Protein AF-A0A7E4W369-F1 (afdb_monomer_lite)

pLDDT: mean 75.52, std 21.1, range [35.59, 97.44]

Secondary structure (DSSP, 8-state):
--------------------------------PPPP------------------------S--PEEEEETTEEEEEEEEE--GGGHHHHTTTTGGGGT-TT-EE----SHHHHHHHHHHSTT-EEEEE--TT--S-EETT--------BPTT-GGGGG-SSS---EEEEETTEEEEE-GGG--EEEEEEEGGGS-S-----

Organism: Panagrellus redivivus (NCBI:txid6233)

Foldseek 3Di:
DDDDDDDDDDDDDDDDDDDDDDDDDDDDDDDDDDDDDDDDDDDDDPPPPPPPPPPPPPDPPDPWDWDADPNWIKTKDKDFDDLVCLVPCLVPQVLCVNPVQKGFDDDQDDRVLVVCLVPPPFAWGQWWADDPGPDIAGSVRDDPNDFQADPPQNCQCPPPVFHQTTWGRHPRGIHGHGSNSNGMTMMMRTCVVVPPVDPDD

Radius of gyration: 27.15 Å; chains: 1; bounding box: 44×87×63 Å

Structure (mmCIF, N/CA/C/O backbone):
data_AF-A0A7E4W369-F1
#
_entry.id   AF-A0A7E4W369-F1
#
loop_
_atom_site.group_PDB
_atom_site.id
_atom_site.type_symbol
_atom_site.label_atom_id
_atom_site.label_alt_id
_atom_site.label_comp_id
_atom_site.label_asym_id
_atom_site.label_entity_id
_atom_site.label_seq_id
_atom_site.pdbx_PDB_ins_code
_atom_site.Cartn_x
_atom_site.Cartn_y
_atom_site.Cartn_z
_atom_site.occupancy
_atom_site.B_iso_or_equiv
_atom_site.auth_seq_id
_atom_site.auth_comp_id
_atom_site.auth_asym_id
_atom_site.auth_atom_id
_atom_site.pdbx_PDB_model_num
ATOM 1 N N . MET A 1 1 ? -10.573 29.355 -30.956 1.00 42.38 1 MET A N 1
ATOM 2 C CA . MET A 1 1 ? -10.385 28.615 -32.221 1.00 42.38 1 MET A CA 1
ATOM 3 C C . MET A 1 1 ? -10.559 27.139 -31.903 1.00 42.38 1 MET A C 1
ATOM 5 O O . MET A 1 1 ? -9.934 26.659 -30.972 1.00 42.38 1 MET A O 1
ATOM 9 N N . LYS A 1 2 ? -11.522 26.489 -32.564 1.00 48.66 2 LYS A N 1
ATOM 10 C CA . LYS A 1 2 ? -11.929 25.090 -32.366 1.00 48.66 2 LYS A CA 1
ATOM 11 C C . LYS A 1 2 ? -11.088 24.213 -33.289 1.00 48.66 2 LYS A C 1
ATOM 13 O O . LYS A 1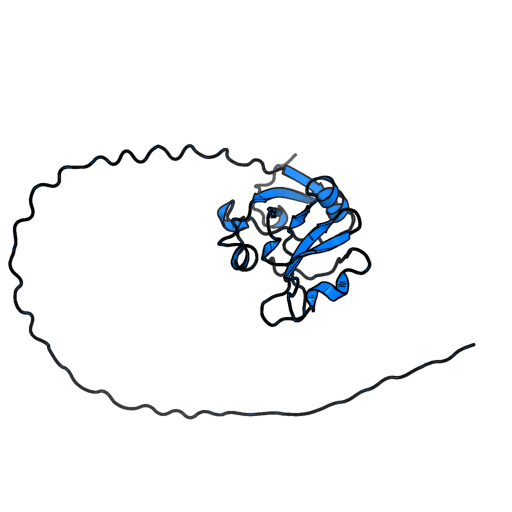 2 ? -11.107 24.505 -34.480 1.00 48.66 2 LYS A O 1
ATOM 18 N N . HIS A 1 3 ? -10.429 23.166 -32.798 1.00 41.47 3 HIS A N 1
ATOM 19 C CA . HIS A 1 3 ? -9.962 22.049 -33.631 1.00 41.47 3 HIS A CA 1
ATOM 20 C C . HIS A 1 3 ? -10.338 20.721 -32.956 1.00 41.47 3 HIS A C 1
ATOM 22 O O . HIS A 1 3 ? -9.917 20.490 -31.823 1.00 41.47 3 HIS A O 1
ATOM 28 N N . PRO A 1 4 ? -11.190 19.905 -33.601 1.00 62.38 4 PRO A N 1
ATOM 29 C CA . PRO A 1 4 ? -11.728 18.683 -33.031 1.00 62.38 4 PRO A CA 1
ATOM 30 C C . PRO A 1 4 ? -11.141 17.424 -33.724 1.00 62.38 4 PRO A C 1
ATOM 32 O O . PRO A 1 4 ? -10.713 17.490 -34.870 1.00 62.38 4 PRO A O 1
ATOM 35 N N . TRP A 1 5 ? -11.222 16.288 -33.017 1.00 46.59 5 TRP A N 1
ATOM 36 C CA . TRP A 1 5 ? -11.236 14.889 -33.499 1.00 46.59 5 TRP A CA 1
ATOM 37 C C . TRP A 1 5 ? -9.912 14.239 -33.917 1.00 46.59 5 TRP A C 1
ATOM 39 O O . TRP A 1 5 ? -9.193 14.752 -34.760 1.00 46.59 5 TRP A O 1
ATOM 49 N N . ILE A 1 6 ? -9.693 13.022 -33.402 1.00 56.38 6 ILE A N 1
ATOM 50 C CA . ILE A 1 6 ? -9.462 11.807 -34.200 1.00 56.38 6 ILE A CA 1
ATOM 51 C C . ILE A 1 6 ? -9.847 10.595 -33.332 1.00 56.38 6 ILE A C 1
ATOM 53 O O . ILE A 1 6 ? -9.289 10.363 -32.263 1.00 56.38 6 ILE A O 1
ATOM 57 N N . CYS A 1 7 ? -10.838 9.845 -33.810 1.00 48.12 7 CYS A N 1
ATOM 58 C CA . CYS A 1 7 ? -11.114 8.467 -33.424 1.00 48.12 7 CYS A CA 1
ATOM 59 C C . CYS A 1 7 ? -10.276 7.545 -34.318 1.00 48.12 7 CYS A C 1
ATOM 61 O O . CYS A 1 7 ? -10.256 7.746 -35.531 1.00 48.12 7 CYS A O 1
ATOM 63 N N . PHE A 1 8 ? -9.684 6.491 -33.756 1.00 56.12 8 PHE A N 1
ATOM 64 C CA . PHE A 1 8 ? -9.290 5.307 -34.520 1.00 56.12 8 PHE A CA 1
ATOM 65 C C . PHE A 1 8 ? -9.923 4.067 -33.887 1.00 56.12 8 PHE A C 1
ATOM 67 O O . PHE A 1 8 ? -9.607 3.684 -32.766 1.00 56.12 8 PHE A O 1
ATOM 74 N N . PHE A 1 9 ? -10.842 3.465 -34.640 1.00 52.19 9 PHE A N 1
ATOM 75 C CA . PHE A 1 9 ? -11.213 2.059 -34.541 1.00 52.19 9 PHE A CA 1
ATOM 76 C C . PHE A 1 9 ? -10.135 1.229 -35.246 1.00 52.19 9 PHE A C 1
ATOM 78 O O . PHE A 1 9 ? -9.749 1.592 -36.355 1.00 52.19 9 PHE A O 1
ATOM 85 N N . TYR A 1 10 ? -9.746 0.083 -34.684 1.00 49.06 10 TYR A N 1
ATOM 86 C CA . TYR A 1 10 ? -9.425 -1.093 -35.496 1.00 49.06 10 TYR A CA 1
ATOM 87 C C . TYR A 1 10 ? -9.815 -2.382 -34.762 1.00 49.06 10 TYR A C 1
ATOM 89 O O . TYR A 1 10 ? -9.395 -2.641 -33.637 1.00 49.06 10 TYR A O 1
ATOM 97 N N . LEU A 1 11 ? -10.682 -3.139 -35.436 1.00 44.91 11 LEU A N 1
ATOM 98 C CA . LEU A 1 11 ? -11.114 -4.504 -35.154 1.00 44.91 11 LEU A CA 1
ATOM 99 C C . LEU A 1 11 ? -10.066 -5.523 -35.634 1.00 44.91 11 LEU A C 1
ATOM 101 O O . LEU A 1 11 ? -9.439 -5.309 -36.669 1.00 44.91 11 LEU A O 1
ATOM 105 N N . GLY A 1 12 ? -10.076 -6.700 -34.996 1.00 36.25 12 GLY A N 1
ATOM 106 C CA . GLY A 1 12 ? -9.679 -7.988 -35.587 1.00 36.25 12 GLY A CA 1
ATOM 107 C C . GLY A 1 12 ? -8.209 -8.370 -35.360 1.00 36.25 12 GLY A C 1
ATOM 108 O O . GLY A 1 12 ? -7.355 -7.504 -35.281 1.00 36.25 12 GLY A O 1
ATOM 109 N N . ILE A 1 13 ? -7.795 -9.634 -35.262 1.00 42.56 13 ILE A N 1
ATOM 110 C CA . ILE A 1 13 ? -8.381 -10.959 -35.529 1.00 42.56 13 ILE A CA 1
ATOM 111 C C . ILE A 1 13 ? -7.438 -11.964 -34.813 1.00 42.56 13 ILE A C 1
ATOM 113 O O . ILE A 1 13 ? -6.235 -11.731 -34.838 1.00 42.56 13 ILE A O 1
ATOM 117 N N . LEU A 1 14 ? -7.932 -13.057 -34.212 1.00 45.34 14 LEU A N 1
ATOM 118 C CA . LEU A 1 14 ? -7.530 -14.459 -34.496 1.00 45.34 14 LEU A CA 1
ATOM 119 C C . LEU A 1 14 ? -8.032 -15.427 -33.415 1.00 45.34 14 LEU A C 1
ATOM 121 O O . LEU A 1 14 ? -7.554 -15.464 -32.286 1.00 45.34 14 LEU A O 1
ATOM 125 N N . GLN A 1 15 ? -8.977 -16.264 -33.840 1.00 45.03 15 GLN A N 1
ATOM 126 C CA . GLN A 1 15 ? -9.236 -17.587 -33.290 1.00 45.03 15 GLN A CA 1
ATOM 127 C C . GLN A 1 15 ? -7.982 -18.458 -33.431 1.00 45.03 15 GLN A C 1
ATOM 129 O O . GLN A 1 15 ? -7.409 -18.510 -34.517 1.00 45.03 15 GLN A O 1
ATOM 134 N N . GLN A 1 16 ? -7.657 -19.248 -32.407 1.00 51.81 16 GLN A N 1
ATOM 135 C CA . GLN A 1 16 ? -7.152 -20.603 -32.625 1.00 51.81 16 GLN A CA 1
ATOM 136 C C . GLN A 1 16 ? -7.842 -21.576 -31.670 1.00 51.81 16 GLN A C 1
ATOM 138 O O . GLN A 1 16 ? -7.711 -21.513 -30.452 1.00 51.81 16 GLN A O 1
ATOM 143 N N . VAL A 1 17 ? -8.622 -22.451 -32.297 1.00 42.66 17 VAL A N 1
ATOM 144 C CA . VAL A 1 17 ? -9.134 -23.710 -31.772 1.00 42.66 17 VAL A CA 1
ATOM 145 C C . VAL A 1 17 ? -7.956 -24.679 -31.714 1.00 42.66 17 VAL A C 1
ATOM 147 O O . VAL A 1 17 ? -7.314 -24.907 -32.737 1.00 42.66 17 VAL A O 1
ATOM 150 N N . VAL A 1 18 ? -7.696 -25.276 -30.553 1.00 53.50 18 VAL A N 1
ATOM 151 C CA . VAL A 1 18 ? -6.916 -26.515 -30.462 1.00 53.50 18 VAL A CA 1
ATOM 152 C C . VAL A 1 18 ? -7.787 -27.530 -29.736 1.00 53.50 18 VAL A C 1
ATOM 154 O O . VAL A 1 18 ? -7.942 -27.486 -28.519 1.00 53.50 18 VAL A O 1
ATOM 157 N N . MET A 1 19 ? -8.408 -28.404 -30.526 1.00 44.91 19 MET A N 1
ATOM 158 C CA . MET A 1 19 ? -8.892 -29.698 -30.062 1.00 44.91 19 MET A CA 1
ATOM 159 C C . MET A 1 19 ? -7.671 -30.613 -29.951 1.00 44.91 19 MET A C 1
ATOM 161 O O . MET A 1 19 ? -6.922 -30.745 -30.917 1.00 44.91 19 MET A O 1
ATOM 165 N N . GLY A 1 20 ? -7.446 -31.182 -28.769 1.00 49.59 20 GLY A N 1
ATOM 166 C CA . GLY A 1 20 ? -6.422 -32.192 -28.519 1.00 49.59 20 GLY A CA 1
ATOM 167 C C . GLY A 1 20 ? -7.097 -33.475 -28.060 1.00 49.59 20 GLY A C 1
ATOM 168 O O . GLY A 1 20 ? -7.758 -33.470 -27.026 1.00 49.59 20 GLY A O 1
ATOM 169 N N . ASP A 1 21 ? -6.953 -34.503 -28.891 1.00 44.69 21 ASP A N 1
ATOM 170 C CA . ASP A 1 21 ? -7.569 -35.827 -28.843 1.00 44.69 21 ASP A CA 1
ATOM 171 C C . ASP A 1 21 ? -7.319 -36.634 -27.562 1.00 44.69 21 ASP A C 1
ATOM 173 O O . ASP A 1 21 ? -6.232 -36.637 -26.981 1.00 44.69 21 ASP A O 1
ATOM 177 N N . ASP A 1 22 ? -8.344 -37.418 -27.228 1.00 48.66 22 ASP A N 1
ATOM 178 C CA . ASP A 1 22 ? -8.299 -38.598 -26.378 1.00 48.66 22 ASP A CA 1
ATOM 179 C C . ASP A 1 22 ? -7.332 -39.651 -26.938 1.00 48.66 22 ASP A C 1
ATOM 181 O O . ASP A 1 22 ? -7.481 -40.139 -28.061 1.00 48.66 22 ASP A O 1
ATOM 185 N N . THR A 1 23 ? -6.364 -40.094 -26.133 1.00 55.78 23 THR A N 1
ATOM 186 C CA . THR A 1 23 ? -5.713 -41.395 -26.350 1.00 55.78 23 THR A CA 1
ATOM 187 C C . THR A 1 23 ? -5.184 -41.967 -25.032 1.00 55.78 23 THR A C 1
ATOM 189 O O . THR A 1 23 ? -4.086 -41.655 -24.582 1.00 55.78 23 THR A O 1
ATOM 192 N N . ALA A 1 24 ? -5.975 -42.845 -24.413 1.00 47.34 24 ALA A N 1
ATOM 193 C CA . ALA A 1 24 ? -5.461 -43.942 -23.590 1.00 47.34 24 ALA A CA 1
ATOM 194 C C . ALA A 1 24 ? -5.128 -45.108 -24.543 1.00 47.34 24 ALA A C 1
ATOM 196 O O . ALA A 1 24 ? -5.867 -45.294 -25.515 1.00 47.34 24 ALA A O 1
ATOM 197 N N . PRO A 1 25 ? -4.066 -45.908 -24.313 1.00 53.47 25 PRO A N 1
ATOM 198 C CA . PRO A 1 25 ? -4.179 -46.992 -23.332 1.00 53.47 25 PRO A CA 1
ATOM 199 C C . PRO A 1 25 ? -2.855 -47.442 -22.670 1.00 53.47 25 PRO A C 1
ATOM 201 O O . PRO A 1 25 ? -1.763 -47.052 -23.068 1.00 53.47 25 PRO A O 1
ATOM 204 N N . ALA A 1 26 ? -3.016 -48.358 -21.707 1.00 46.31 26 ALA A N 1
ATOM 205 C CA . ALA A 1 26 ? -2.218 -49.571 -21.464 1.00 46.31 26 ALA A CA 1
ATOM 206 C C . ALA A 1 26 ? -1.753 -49.727 -20.008 1.00 46.31 26 ALA A C 1
ATOM 208 O O . ALA A 1 26 ? -0.859 -49.046 -19.513 1.00 46.31 26 ALA A O 1
ATOM 209 N N . ALA A 1 27 ? -2.383 -50.703 -19.353 1.00 49.69 27 ALA A N 1
ATOM 210 C CA . ALA A 1 27 ? -1.890 -51.370 -18.164 1.00 49.69 27 ALA A CA 1
ATOM 211 C C . ALA A 1 27 ? -0.597 -52.139 -18.487 1.00 49.69 27 ALA A C 1
ATOM 213 O O . ALA A 1 27 ? -0.502 -52.774 -19.537 1.00 49.69 27 ALA A O 1
ATOM 214 N N . GLY A 1 28 ? 0.364 -52.105 -17.564 1.00 45.47 28 GLY A N 1
ATOM 215 C CA . GLY A 1 28 ? 1.646 -52.797 -17.675 1.00 45.47 28 GLY A CA 1
ATOM 216 C C . GLY A 1 28 ? 2.220 -53.131 -16.300 1.00 45.47 28 GLY A C 1
ATOM 217 O O . GLY A 1 28 ? 2.845 -52.297 -15.662 1.00 45.47 28 GLY A O 1
ATOM 218 N N . GLU A 1 29 ? 1.906 -54.350 -15.871 1.00 46.16 29 GLU A N 1
ATOM 219 C CA . GLU A 1 29 ? 2.731 -55.330 -15.151 1.00 46.16 29 GLU A CA 1
ATOM 220 C C . GLU A 1 29 ? 3.568 -54.952 -13.909 1.00 46.16 29 GLU A C 1
ATOM 222 O O . GLU A 1 29 ? 4.555 -54.224 -13.926 1.00 46.16 29 GLU A O 1
ATOM 227 N N . ASN A 1 30 ? 3.184 -55.646 -12.833 1.00 49.47 30 ASN A N 1
ATOM 228 C CA . ASN A 1 30 ? 3.962 -56.142 -11.702 1.00 49.47 30 ASN A CA 1
ATOM 229 C C . ASN A 1 30 ? 5.489 -56.201 -11.887 1.00 49.47 30 ASN A C 1
ATOM 231 O O . ASN A 1 30 ? 6.005 -56.917 -12.744 1.00 49.47 30 ASN A O 1
ATOM 235 N N . SER A 1 31 ? 6.219 -55.642 -10.921 1.00 50.03 31 SER A N 1
ATOM 236 C CA . SER A 1 31 ? 7.516 -56.184 -10.512 1.00 50.03 31 SER A CA 1
ATOM 237 C C . SER A 1 31 ? 7.730 -55.990 -9.016 1.00 50.03 31 SER A C 1
ATOM 239 O O . SER A 1 31 ? 7.941 -54.891 -8.510 1.00 50.03 31 SER A O 1
ATOM 241 N N . VAL A 1 32 ? 7.632 -57.119 -8.318 1.00 53.00 32 VAL A N 1
ATOM 242 C CA . VAL A 1 32 ? 8.001 -57.325 -6.921 1.00 53.00 32 VAL A CA 1
ATOM 243 C C . VAL A 1 32 ? 9.524 -57.250 -6.831 1.00 53.00 32 VAL A C 1
ATOM 245 O O . VAL A 1 32 ? 10.216 -58.114 -7.365 1.00 53.00 32 VAL A O 1
ATOM 248 N N . ALA A 1 33 ? 10.051 -56.228 -6.157 1.00 53.94 33 ALA A N 1
ATOM 249 C CA . ALA A 1 33 ? 11.460 -56.172 -5.789 1.00 53.94 33 ALA A CA 1
ATOM 250 C C . ALA A 1 33 ? 11.631 -56.638 -4.337 1.00 53.94 33 ALA A C 1
ATOM 252 O O . ALA A 1 33 ? 11.056 -56.077 -3.405 1.00 53.94 33 ALA A O 1
ATOM 253 N N . ASN A 1 34 ? 12.419 -57.702 -4.197 1.00 55.59 34 ASN A N 1
ATOM 254 C CA . ASN A 1 34 ? 12.840 -58.337 -2.956 1.00 55.59 34 ASN A CA 1
ATOM 255 C C . ASN A 1 34 ? 13.438 -57.347 -1.949 1.00 55.59 34 ASN A C 1
ATOM 257 O O . ASN A 1 34 ? 14.349 -56.583 -2.264 1.00 55.59 34 ASN A O 1
ATOM 261 N N . VAL A 1 35 ? 12.975 -57.467 -0.706 1.00 54.72 35 VAL A N 1
ATOM 262 C CA . VAL A 1 35 ? 13.554 -56.868 0.498 1.00 54.72 35 VAL A CA 1
ATOM 263 C C . VAL A 1 35 ? 14.739 -57.725 0.965 1.00 54.72 35 VAL A C 1
ATOM 265 O O . VAL A 1 35 ? 14.530 -58.898 1.280 1.00 54.72 35 VAL A O 1
ATOM 268 N N . PRO A 1 36 ? 15.966 -57.190 1.081 1.00 68.69 36 PRO A N 1
ATOM 269 C CA . PRO A 1 36 ? 16.974 -57.769 1.959 1.00 68.69 36 PRO A CA 1
ATOM 270 C C . PRO A 1 36 ? 16.746 -57.308 3.417 1.00 68.69 36 PRO A C 1
ATOM 272 O O . PRO A 1 36 ? 16.454 -56.132 3.649 1.00 68.69 36 PRO A O 1
ATOM 275 N N . PRO A 1 37 ? 16.874 -58.201 4.417 1.00 60.47 37 PRO A N 1
ATOM 276 C CA . PRO A 1 37 ? 16.749 -57.837 5.824 1.00 60.47 37 PRO A CA 1
ATOM 277 C C . PRO A 1 37 ? 17.978 -57.042 6.276 1.00 60.47 37 PRO A C 1
ATOM 279 O O . PRO A 1 37 ? 19.082 -57.580 6.360 1.00 60.47 37 PRO A O 1
ATOM 282 N N . SER A 1 38 ? 17.782 -55.760 6.584 1.00 54.91 38 SER A N 1
ATOM 283 C CA . SER A 1 38 ? 18.812 -54.938 7.217 1.00 54.91 38 SER A CA 1
ATOM 284 C C . SER A 1 38 ? 18.819 -55.144 8.728 1.00 54.91 38 SER A C 1
ATOM 286 O O . SER A 1 38 ? 17.807 -55.069 9.422 1.00 54.91 38 SER A O 1
ATOM 288 N N . THR A 1 39 ? 20.026 -55.425 9.183 1.00 56.25 39 THR A N 1
ATOM 289 C CA . THR A 1 39 ? 20.539 -55.710 10.514 1.00 56.25 39 THR A CA 1
ATOM 290 C C . THR A 1 39 ? 20.025 -54.750 11.590 1.00 56.25 39 THR A C 1
ATOM 292 O O . THR A 1 39 ? 20.154 -53.533 11.473 1.00 56.25 39 THR A O 1
ATOM 295 N N . VAL A 1 40 ? 19.508 -55.311 12.686 1.00 50.56 40 VAL A N 1
ATOM 296 C CA . VAL A 1 40 ? 19.245 -54.587 13.935 1.00 50.56 40 VAL A CA 1
ATOM 297 C C . VAL A 1 40 ? 20.594 -54.211 14.550 1.00 50.56 40 VAL A C 1
ATOM 299 O O . VAL A 1 40 ? 21.278 -55.053 15.127 1.00 50.56 40 VAL A O 1
ATOM 302 N N . SER A 1 41 ? 20.996 -52.953 14.382 1.00 58.19 41 SER A N 1
ATOM 303 C CA . SER A 1 41 ? 22.107 -52.350 15.116 1.00 58.19 41 SER A CA 1
ATOM 304 C C . SER A 1 41 ? 21.537 -51.595 16.309 1.00 58.19 41 SER A C 1
ATOM 306 O O . SER A 1 41 ? 20.819 -50.610 16.145 1.00 58.19 41 SER A O 1
ATOM 308 N N . SER A 1 42 ? 21.859 -52.074 17.506 1.00 52.78 42 SER A N 1
ATOM 309 C CA . SER A 1 42 ? 21.548 -51.445 18.786 1.00 52.78 42 SER A CA 1
ATOM 310 C C . SER A 1 42 ? 22.115 -50.024 18.828 1.00 52.78 42 SER A C 1
ATOM 312 O O . SER A 1 42 ? 23.332 -49.837 18.850 1.00 52.78 42 SER A O 1
ATOM 314 N N . ALA A 1 43 ? 21.234 -49.025 18.815 1.00 54.41 43 ALA A N 1
ATOM 315 C CA . ALA A 1 43 ? 21.595 -47.643 19.094 1.00 54.41 43 ALA A CA 1
ATOM 316 C C . ALA A 1 43 ? 21.615 -47.412 20.621 1.00 54.41 43 ALA A C 1
ATOM 318 O O . ALA A 1 43 ? 20.769 -47.971 21.323 1.00 54.41 43 ALA A O 1
ATOM 319 N N . PRO A 1 44 ? 22.578 -46.629 21.136 1.00 61.06 44 PRO A N 1
ATOM 320 C CA . PRO A 1 44 ? 22.709 -46.329 22.557 1.00 61.06 44 PRO A CA 1
ATOM 321 C C . PRO A 1 44 ? 21.611 -45.375 23.049 1.00 61.06 44 PRO A C 1
ATOM 323 O O . PRO A 1 44 ? 21.000 -44.650 22.265 1.00 61.06 44 PRO A O 1
ATOM 326 N N . ASP A 1 45 ? 21.396 -45.418 24.364 1.00 55.44 45 ASP A N 1
ATOM 327 C CA . ASP A 1 45 ? 20.408 -44.693 25.167 1.00 55.44 45 ASP A CA 1
ATOM 328 C C . ASP A 1 45 ? 19.990 -43.302 24.653 1.00 55.44 45 ASP A C 1
ATOM 330 O O . ASP A 1 45 ? 20.845 -42.472 24.327 1.00 55.44 45 ASP A O 1
ATOM 334 N N . PRO A 1 46 ? 18.685 -42.965 24.700 1.00 51.22 46 PRO A N 1
ATOM 335 C CA . PRO A 1 46 ? 18.241 -41.593 24.544 1.00 51.22 46 PRO A CA 1
ATOM 336 C C . PRO A 1 46 ? 18.595 -40.813 25.815 1.00 51.22 46 PRO A C 1
ATOM 338 O O . PRO A 1 46 ? 17.787 -40.674 26.737 1.00 51.22 46 PRO A O 1
ATOM 341 N N . THR A 1 47 ? 19.804 -40.253 25.866 1.00 48.88 47 THR A N 1
ATOM 342 C CA . THR A 1 47 ? 20.093 -39.130 26.756 1.00 48.88 47 THR A CA 1
ATOM 343 C C . THR A 1 47 ? 19.136 -38.018 26.363 1.00 48.88 47 THR A C 1
ATOM 345 O O . THR A 1 47 ? 19.290 -37.354 25.336 1.00 48.88 47 THR A O 1
ATOM 348 N N . THR A 1 48 ? 18.086 -37.879 27.168 1.00 46.34 48 THR A N 1
ATOM 349 C CA . THR A 1 48 ? 17.040 -36.877 27.019 1.00 46.34 48 THR A CA 1
ATOM 350 C C . THR A 1 48 ? 17.706 -35.519 27.179 1.00 46.34 48 THR A C 1
ATOM 352 O O . THR A 1 48 ? 17.888 -35.011 28.282 1.00 46.34 48 THR A O 1
ATOM 355 N N . SER A 1 49 ? 18.154 -34.962 26.059 1.00 42.03 49 SER A N 1
ATOM 356 C CA . SER A 1 49 ? 18.581 -33.581 25.979 1.00 42.03 49 SER A CA 1
ATOM 357 C C . SER A 1 49 ? 17.308 -32.769 26.094 1.00 42.03 49 SER A C 1
ATOM 359 O O . SER A 1 49 ? 16.578 -32.593 25.122 1.00 42.03 49 SER A O 1
ATOM 361 N N . THR A 1 50 ? 17.001 -32.335 27.311 1.00 41.78 50 THR A N 1
ATOM 362 C CA . THR A 1 50 ? 16.005 -31.302 27.552 1.00 41.78 50 THR A CA 1
ATOM 363 C C . THR A 1 50 ? 16.525 -30.047 26.864 1.00 41.78 50 THR A C 1
ATOM 365 O O . THR A 1 50 ? 17.261 -29.253 27.447 1.00 41.78 50 THR A O 1
ATOM 368 N N . THR A 1 51 ? 16.214 -29.892 25.578 1.00 38.78 51 THR A N 1
ATOM 369 C CA . THR A 1 51 ? 16.331 -28.610 24.906 1.00 38.78 51 THR A CA 1
ATOM 370 C C . THR A 1 51 ? 15.339 -27.716 25.620 1.00 38.78 51 THR A C 1
ATOM 372 O O . THR A 1 51 ? 14.135 -27.777 25.375 1.00 38.78 51 THR A O 1
ATOM 375 N N . THR A 1 52 ? 15.843 -26.928 26.566 1.00 41.44 52 THR A N 1
ATOM 376 C CA . THR A 1 52 ? 15.147 -25.758 27.075 1.00 41.44 52 THR A CA 1
ATOM 377 C C . THR A 1 52 ? 14.925 -24.869 25.865 1.00 41.44 52 THR A C 1
ATOM 379 O O . THR A 1 52 ? 15.780 -24.064 25.499 1.00 41.44 52 THR A O 1
ATOM 382 N N . VAL A 1 53 ? 13.796 -25.074 25.186 1.00 39.88 53 VAL A N 1
ATOM 383 C CA . VAL A 1 53 ? 13.228 -24.083 24.289 1.00 39.88 53 VAL A CA 1
ATOM 384 C C . VAL A 1 53 ? 13.063 -22.878 25.190 1.00 39.88 53 VAL A C 1
ATOM 386 O O . VAL A 1 53 ? 12.224 -22.888 26.094 1.00 39.88 53 VAL A O 1
ATOM 389 N N . ALA A 1 54 ? 13.958 -21.899 25.029 1.00 39.84 54 ALA A N 1
ATOM 390 C CA . ALA A 1 54 ? 13.812 -20.622 25.693 1.00 39.84 54 ALA A CA 1
ATOM 391 C C . ALA A 1 54 ? 12.354 -20.214 25.475 1.00 39.84 54 ALA A C 1
ATOM 393 O O . ALA A 1 54 ? 11.885 -20.315 24.333 1.00 39.84 54 ALA A O 1
ATOM 394 N N . PRO A 1 55 ? 11.606 -19.858 26.535 1.00 39.19 55 PRO A N 1
ATOM 395 C CA . PRO A 1 55 ? 10.247 -19.393 26.351 1.00 39.19 55 PRO A CA 1
ATOM 396 C C . PRO A 1 55 ? 10.332 -18.314 25.282 1.00 39.19 55 PRO A C 1
ATOM 398 O O . PRO A 1 55 ? 11.077 -17.350 25.456 1.00 39.19 55 PRO A O 1
ATOM 401 N N . MET A 1 56 ? 9.658 -18.527 24.145 1.00 35.59 56 MET A N 1
ATOM 402 C CA . MET A 1 56 ? 9.454 -17.462 23.180 1.00 35.59 56 MET A CA 1
ATOM 403 C C . MET A 1 56 ? 8.794 -16.372 23.999 1.00 35.59 56 MET A C 1
ATOM 405 O O . MET A 1 56 ? 7.627 -16.497 24.378 1.00 35.59 56 MET A O 1
ATOM 409 N N . THR A 1 57 ? 9.581 -15.370 24.382 1.00 37.12 57 THR A N 1
ATOM 410 C CA . THR A 1 57 ? 9.096 -14.168 25.028 1.00 37.12 57 THR A CA 1
ATOM 411 C C . THR A 1 57 ? 7.977 -13.738 24.113 1.00 37.12 57 THR A C 1
ATOM 413 O O . THR A 1 57 ? 8.247 -13.462 22.943 1.00 37.12 57 THR A O 1
ATOM 416 N N . ARG A 1 58 ? 6.723 -13.841 24.577 1.00 41.53 58 ARG A N 1
ATOM 417 C CA . ARG A 1 58 ? 5.561 -13.400 23.809 1.00 41.53 58 ARG A CA 1
ATOM 418 C C . ARG A 1 58 ? 5.885 -11.964 23.434 1.00 41.53 58 ARG A C 1
ATOM 420 O O . ARG A 1 58 ? 5.816 -11.082 24.287 1.00 41.53 58 ARG A O 1
ATOM 427 N N . SER A 1 59 ? 6.356 -11.777 22.199 1.00 42.47 59 SER A N 1
ATOM 428 C CA . SER A 1 59 ? 6.669 -10.468 21.651 1.00 42.47 59 SER A CA 1
ATOM 429 C C . SER A 1 59 ? 5.434 -9.627 21.890 1.00 42.47 59 SER A C 1
ATOM 431 O O . SER A 1 59 ? 4.338 -10.177 21.740 1.00 42.47 59 SER A O 1
ATOM 433 N N . PRO A 1 60 ? 5.586 -8.365 22.320 1.00 47.69 60 PRO A N 1
ATOM 434 C CA . PRO A 1 60 ? 4.467 -7.537 22.716 1.00 47.69 60 PRO A CA 1
ATOM 435 C C . PRO A 1 60 ? 3.396 -7.626 21.638 1.00 47.69 60 PRO A C 1
ATOM 437 O O . PRO A 1 60 ? 3.544 -7.179 20.501 1.00 47.69 60 PRO A O 1
ATOM 440 N N . ILE A 1 61 ? 2.350 -8.329 22.034 1.00 50.47 61 ILE A N 1
ATOM 441 C CA . ILE A 1 61 ? 1.026 -8.354 21.469 1.00 50.47 61 ILE A CA 1
ATOM 442 C C . ILE A 1 61 ? 0.699 -6.888 21.133 1.00 50.47 61 ILE A C 1
ATOM 444 O O . ILE A 1 61 ? 0.472 -6.070 22.015 1.00 50.47 61 ILE A O 1
ATOM 448 N N . PHE A 1 62 ? 0.740 -6.573 19.834 1.00 61.62 62 PHE A N 1
ATOM 449 C CA . PHE A 1 62 ? -0.193 -5.647 19.191 1.00 61.62 62 PHE A CA 1
ATOM 450 C C . PHE A 1 62 ? -0.062 -4.135 19.471 1.00 61.62 62 PHE A C 1
ATOM 452 O O . PHE A 1 62 ? -1.017 -3.514 19.919 1.00 61.62 62 PHE A O 1
ATOM 459 N N . ASN A 1 63 ? 1.025 -3.479 19.037 1.00 81.75 63 ASN A N 1
ATOM 460 C CA . ASN A 1 63 ? 1.002 -2.018 18.788 1.00 81.75 63 ASN A CA 1
ATOM 461 C C . ASN A 1 63 ? 0.241 -1.677 17.487 1.00 81.75 63 ASN A C 1
ATOM 463 O O . ASN A 1 63 ? 0.761 -1.002 16.598 1.00 81.75 63 ASN A O 1
ATOM 467 N N . TRP A 1 64 ? -0.981 -2.188 17.355 1.00 90.25 64 TRP A N 1
ATOM 468 C CA . TRP A 1 64 ? -1.915 -1.747 16.328 1.00 90.25 64 TRP A CA 1
ATOM 469 C C . TRP A 1 64 ? -2.500 -0.398 16.743 1.00 90.25 64 TRP A C 1
ATOM 471 O O . TRP A 1 64 ? -2.883 -0.200 17.894 1.00 90.25 64 TRP A O 1
ATOM 481 N N . GLN A 1 65 ? -2.546 0.542 15.809 1.00 93.75 65 GLN A N 1
ATOM 482 C CA . GLN A 1 65 ? -3.132 1.859 16.013 1.00 93.75 65 GLN A CA 1
ATOM 483 C C . GLN A 1 65 ? -4.517 1.876 15.382 1.00 93.75 65 GLN A C 1
ATOM 485 O O . GLN A 1 65 ? -4.656 1.629 14.186 1.00 93.75 65 GLN A O 1
ATOM 490 N N . VAL A 1 66 ? -5.540 2.162 16.183 1.00 93.00 66 VAL A N 1
ATOM 491 C CA . VAL A 1 66 ? -6.902 2.324 15.672 1.00 93.00 66 VAL A CA 1
ATOM 492 C C . VAL A 1 66 ? -7.017 3.699 15.027 1.00 93.00 66 VAL A C 1
ATOM 494 O O . VAL A 1 66 ? -6.698 4.713 15.649 1.00 93.00 66 VAL A O 1
ATOM 497 N N . LEU A 1 67 ? -7.507 3.733 13.795 1.00 92.94 67 LEU A N 1
ATOM 498 C CA . LEU A 1 67 ? -7.826 4.956 13.079 1.00 92.94 67 LEU A CA 1
ATOM 499 C C . LEU A 1 67 ? -9.279 4.884 12.616 1.00 92.94 67 LEU A C 1
ATOM 501 O O . LEU A 1 67 ? -9.690 3.899 12.009 1.00 92.94 67 LEU A O 1
ATOM 505 N N . THR A 1 68 ? -10.046 5.937 12.900 1.00 92.25 68 THR A N 1
ATOM 506 C CA . THR A 1 68 ? -11.445 6.048 12.476 1.00 92.25 68 THR A CA 1
ATOM 507 C C . THR A 1 68 ? -11.574 7.130 11.420 1.00 92.25 68 THR A C 1
ATOM 509 O O . THR A 1 68 ? -11.415 8.312 11.723 1.00 92.25 68 THR A O 1
ATOM 512 N N . VAL A 1 69 ? -11.909 6.734 10.196 1.00 89.56 69 VAL A N 1
ATOM 513 C CA . VAL A 1 69 ? -12.120 7.636 9.061 1.00 89.56 69 VAL A CA 1
ATOM 514 C C . VAL A 1 69 ? -13.526 7.406 8.529 1.00 89.56 69 VAL A C 1
ATOM 516 O O . VAL A 1 69 ? -13.955 6.276 8.349 1.00 89.56 69 VAL A O 1
ATOM 519 N N . ASN A 1 70 ? -14.288 8.486 8.341 1.00 88.56 70 ASN A N 1
ATOM 520 C CA . ASN A 1 70 ? -15.667 8.429 7.826 1.00 88.56 70 ASN A CA 1
ATOM 521 C C . ASN A 1 70 ? -16.608 7.487 8.611 1.00 88.56 70 ASN A C 1
ATOM 523 O O . ASN A 1 70 ? -17.571 6.965 8.067 1.00 88.56 70 ASN A O 1
ATOM 527 N N . GLY A 1 71 ? -16.349 7.304 9.912 1.00 86.81 71 GLY A N 1
ATOM 528 C CA . GLY A 1 71 ? -17.136 6.421 10.780 1.00 86.81 71 GLY A CA 1
ATOM 529 C C . GLY A 1 71 ? -16.724 4.947 10.734 1.00 86.81 71 GLY A C 1
ATOM 530 O O . GLY A 1 71 ? -17.229 4.172 11.541 1.00 86.81 71 GLY A O 1
ATOM 531 N N . ILE A 1 72 ? -15.780 4.578 9.865 1.00 87.00 72 ILE A N 1
ATOM 532 C CA . ILE A 1 72 ? -15.195 3.239 9.774 1.00 87.00 72 ILE A CA 1
ATOM 533 C C . ILE A 1 72 ? -13.901 3.233 10.581 1.00 87.00 72 ILE A C 1
ATOM 535 O O . ILE A 1 72 ? -13.057 4.115 10.422 1.00 87.00 72 ILE A O 1
ATOM 539 N N . SER A 1 73 ? -13.753 2.261 11.475 1.00 91.00 73 SER A N 1
ATOM 540 C CA . SER A 1 73 ? -12.517 2.058 12.230 1.00 91.00 73 SER A CA 1
ATOM 541 C C . SER A 1 73 ? -11.719 0.924 11.601 1.00 91.00 73 SER A C 1
ATOM 543 O O . SER A 1 73 ? -12.251 -0.162 11.431 1.00 91.00 73 SER A O 1
ATOM 545 N N . SER A 1 74 ? -10.443 1.153 11.325 1.00 93.38 74 SER A N 1
ATOM 546 C CA . SER A 1 74 ? -9.488 0.106 10.948 1.00 93.38 74 SER A CA 1
ATOM 547 C C . SER A 1 74 ? -8.295 0.161 11.893 1.00 93.38 74 SER A C 1
ATOM 549 O O . SER A 1 74 ? -8.049 1.168 12.568 1.00 93.38 74 SER A O 1
ATOM 551 N N . MET A 1 75 ? -7.541 -0.928 11.958 1.00 94.69 75 MET A N 1
ATOM 552 C CA . MET A 1 75 ? -6.305 -0.978 12.725 1.00 94.69 75 MET A CA 1
ATOM 553 C C . MET A 1 75 ? -5.099 -1.013 11.805 1.00 94.69 75 MET A C 1
ATOM 555 O O . MET A 1 75 ? -5.058 -1.820 10.886 1.00 94.69 75 MET A O 1
ATOM 559 N N . TYR A 1 76 ? -4.083 -0.212 12.115 1.00 95.75 76 TYR A N 1
ATOM 560 C CA . TYR A 1 76 ? -2.888 -0.072 11.292 1.00 95.75 76 TYR A CA 1
ATOM 561 C C . TYR A 1 76 ? -1.608 -0.376 12.059 1.00 95.75 76 TYR A C 1
ATOM 563 O O . TYR A 1 76 ? -1.483 -0.069 13.249 1.00 95.75 76 TYR A O 1
ATOM 571 N N . ARG A 1 77 ? -0.630 -0.961 11.369 1.00 94.75 77 ARG A N 1
ATOM 572 C CA . ARG A 1 77 ? 0.703 -1.215 11.918 1.00 94.75 77 ARG A CA 1
ATOM 573 C C . ARG A 1 77 ? 1.754 -1.187 10.819 1.00 94.75 77 ARG A C 1
ATOM 575 O O . ARG A 1 77 ? 1.612 -1.870 9.813 1.00 94.75 77 ARG A O 1
ATOM 582 N N . VAL A 1 78 ? 2.846 -0.465 11.056 1.00 95.62 78 VAL A N 1
ATOM 583 C CA . VAL A 1 78 ? 4.034 -0.531 10.198 1.00 95.62 78 VAL A CA 1
ATOM 584 C C . VAL A 1 78 ? 4.921 -1.690 10.640 1.00 95.62 78 VAL A C 1
ATOM 586 O O . VAL A 1 78 ? 5.152 -1.892 11.837 1.00 95.62 78 VAL A O 1
ATOM 589 N N . ILE A 1 79 ? 5.437 -2.436 9.671 1.00 93.69 79 ILE A N 1
ATOM 590 C CA . ILE A 1 79 ? 6.451 -3.467 9.872 1.00 93.69 79 ILE A CA 1
ATOM 591 C C . ILE A 1 79 ? 7.682 -3.205 9.023 1.00 93.69 79 ILE A C 1
ATOM 593 O O . ILE A 1 79 ? 7.594 -2.625 7.944 1.00 93.69 79 ILE A O 1
ATOM 597 N N . SER A 1 80 ? 8.829 -3.672 9.503 1.00 93.94 80 SER A N 1
ATOM 598 C CA . SER A 1 80 ? 10.042 -3.775 8.697 1.00 93.94 80 SER A CA 1
ATOM 599 C C . SER A 1 80 ? 9.953 -4.987 7.775 1.00 93.94 80 SER A C 1
ATOM 601 O O . SER A 1 80 ? 9.514 -6.056 8.200 1.00 93.94 80 SER A O 1
ATOM 603 N N . VAL A 1 81 ? 10.401 -4.825 6.532 1.00 91.69 81 VAL A N 1
ATOM 604 C CA . VAL A 1 81 ? 10.477 -5.895 5.535 1.00 91.69 81 VAL A CA 1
ATOM 605 C C . VAL A 1 81 ? 11.947 -6.310 5.365 1.00 91.69 81 VAL A C 1
ATOM 607 O O . VAL A 1 81 ? 12.747 -5.538 4.817 1.00 91.69 81 VAL A O 1
ATOM 610 N N . PRO A 1 82 ? 12.328 -7.513 5.837 1.00 90.19 82 PRO A N 1
ATOM 611 C CA . PRO A 1 82 ? 13.673 -8.052 5.656 1.00 90.19 82 PRO A CA 1
ATOM 612 C C . PRO A 1 82 ? 14.072 -8.119 4.176 1.00 90.19 82 PRO A C 1
ATOM 614 O O . PRO A 1 82 ? 13.255 -8.443 3.312 1.00 90.19 82 PRO A O 1
ATOM 617 N N . SER A 1 83 ? 15.328 -7.781 3.870 1.00 89.06 83 SER A N 1
ATOM 618 C CA . SER A 1 83 ? 15.828 -7.648 2.491 1.00 89.06 83 SER A CA 1
ATOM 619 C C . SER A 1 83 ? 15.709 -8.927 1.664 1.00 89.06 83 SER A C 1
ATOM 621 O O . SER A 1 83 ? 15.463 -8.860 0.463 1.00 89.06 83 SER A O 1
ATOM 623 N N . ASP A 1 84 ? 15.856 -10.077 2.312 1.00 87.44 84 ASP A N 1
ATOM 624 C CA . ASP A 1 84 ? 15.784 -11.424 1.746 1.00 87.44 84 ASP A CA 1
ATOM 625 C C . ASP A 1 84 ? 14.379 -11.816 1.267 1.00 87.44 84 ASP A C 1
ATOM 627 O O . ASP A 1 84 ? 14.252 -12.681 0.402 1.00 87.44 84 ASP A O 1
ATOM 631 N N . ILE A 1 85 ? 13.330 -11.140 1.750 1.00 86.38 85 ILE A N 1
ATOM 632 C CA . ILE A 1 85 ? 11.939 -11.446 1.387 1.00 86.38 85 ILE A CA 1
ATOM 633 C C . ILE A 1 85 ? 11.198 -10.288 0.708 1.00 86.38 85 ILE A C 1
ATOM 635 O O . ILE A 1 85 ? 10.008 -10.415 0.425 1.00 86.38 85 ILE A O 1
ATOM 639 N N . ARG A 1 86 ? 11.862 -9.163 0.399 1.00 86.81 86 ARG A N 1
ATOM 640 C CA . ARG A 1 86 ? 11.214 -7.975 -0.208 1.00 86.81 86 ARG A CA 1
ATOM 641 C C . ARG A 1 86 ? 10.449 -8.293 -1.488 1.00 86.81 86 ARG A C 1
ATOM 643 O O . ARG A 1 86 ? 9.356 -7.779 -1.696 1.00 86.81 86 ARG A O 1
ATOM 650 N N . ALA A 1 87 ? 10.995 -9.168 -2.330 1.00 78.19 87 ALA A N 1
ATOM 651 C CA . ALA A 1 87 ? 10.342 -9.583 -3.572 1.00 78.19 87 ALA A CA 1
ATOM 652 C C . ALA A 1 87 ? 9.026 -10.344 -3.339 1.00 78.19 87 ALA A C 1
ATOM 654 O O . ALA A 1 87 ? 8.183 -10.368 -4.223 1.00 78.19 87 ALA A O 1
ATOM 655 N N . LEU A 1 88 ? 8.862 -10.950 -2.163 1.00 78.81 88 LEU A N 1
ATOM 656 C CA . LEU A 1 88 ? 7.732 -11.803 -1.807 1.00 78.81 88 LEU A CA 1
ATOM 657 C C . LEU A 1 88 ? 6.759 -11.130 -0.833 1.00 78.81 88 LEU A C 1
ATOM 659 O O . LEU A 1 88 ? 5.654 -11.626 -0.643 1.00 78.81 88 LEU A O 1
ATOM 663 N N . ALA A 1 89 ? 7.156 -10.029 -0.191 1.00 78.00 89 ALA A N 1
ATOM 664 C CA . ALA A 1 89 ? 6.424 -9.480 0.944 1.00 78.00 89 ALA A CA 1
ATOM 665 C C . ALA A 1 89 ? 5.011 -8.999 0.572 1.00 78.00 89 ALA A C 1
ATOM 667 O O . ALA A 1 89 ? 4.049 -9.285 1.285 1.00 78.00 89 ALA A O 1
ATOM 668 N N . ILE A 1 90 ? 4.877 -8.298 -0.557 1.00 72.12 90 ILE A N 1
ATOM 669 C CA . ILE A 1 90 ? 3.566 -7.870 -1.061 1.00 72.12 90 ILE A CA 1
ATOM 670 C C . ILE A 1 90 ? 2.887 -9.038 -1.779 1.00 72.12 90 ILE A C 1
ATOM 672 O O . ILE A 1 90 ? 1.763 -9.363 -1.443 1.00 72.12 90 ILE A O 1
ATOM 676 N N . GLU A 1 91 ? 3.560 -9.773 -2.667 1.00 75.44 91 GLU A N 1
ATOM 677 C CA . GLU A 1 91 ? 2.910 -10.876 -3.404 1.00 75.44 91 GLU A CA 1
ATOM 678 C C . GLU A 1 91 ? 2.304 -11.968 -2.485 1.00 75.44 91 GLU A C 1
ATOM 680 O O . GLU A 1 91 ? 1.247 -12.506 -2.805 1.00 75.44 91 GLU A O 1
ATOM 685 N N . ASN A 1 92 ? 2.896 -12.239 -1.313 1.00 80.38 92 ASN A N 1
ATOM 686 C CA . ASN A 1 92 ? 2.450 -13.297 -0.389 1.00 80.38 92 ASN A CA 1
ATOM 687 C C . ASN A 1 92 ? 1.700 -12.807 0.861 1.00 80.38 92 ASN A C 1
ATOM 689 O O . ASN A 1 92 ? 1.519 -13.581 1.797 1.00 80.38 92 ASN A O 1
ATOM 693 N N . ASN A 1 93 ? 1.281 -11.542 0.919 1.00 84.25 93 ASN A N 1
ATOM 694 C CA . ASN A 1 93 ? 0.625 -10.971 2.107 1.00 84.25 93 ASN A CA 1
ATOM 695 C C . ASN A 1 93 ? 1.420 -11.184 3.397 1.00 84.25 93 ASN A C 1
ATOM 697 O O . ASN A 1 93 ? 0.997 -11.886 4.315 1.00 84.25 93 ASN A O 1
ATOM 701 N N . PHE A 1 94 ? 2.566 -10.514 3.502 1.00 87.62 94 PHE A N 1
ATOM 702 C CA . PHE A 1 94 ? 3.404 -10.613 4.693 1.00 87.62 94 PHE A CA 1
ATOM 703 C C . PHE A 1 94 ? 2.709 -10.121 5.976 1.00 87.62 94 PHE A C 1
ATOM 705 O O . PHE A 1 94 ? 3.049 -10.551 7.077 1.00 87.62 94 PHE A O 1
ATOM 712 N N . CYS A 1 95 ? 1.680 -9.280 5.852 1.00 92.38 95 CYS A N 1
ATOM 713 C CA . CYS A 1 95 ? 0.864 -8.858 6.986 1.00 92.38 95 CYS A CA 1
ATOM 714 C C . CYS A 1 95 ? 0.111 -10.026 7.641 1.00 92.38 95 CYS A C 1
ATOM 716 O O . CYS A 1 95 ? -0.092 -9.998 8.856 1.00 92.38 95 CYS A O 1
ATOM 718 N N . SER A 1 96 ? -0.214 -11.083 6.887 1.00 91.19 96 SER A N 1
ATOM 719 C CA . SER A 1 96 ? -0.925 -12.262 7.403 1.00 91.19 96 SER A CA 1
ATOM 720 C C . SER A 1 96 ? -0.142 -13.029 8.480 1.00 91.19 96 SER A C 1
ATOM 722 O O . SER A 1 96 ? -0.740 -13.647 9.360 1.00 91.19 96 SER A O 1
ATOM 724 N N . PHE A 1 97 ? 1.195 -12.912 8.498 1.00 87.56 97 PHE A N 1
ATOM 725 C CA . PHE A 1 97 ? 2.039 -13.451 9.573 1.00 87.56 97 PHE A CA 1
ATOM 726 C C . PHE A 1 97 ? 1.866 -12.714 10.909 1.00 87.56 97 PHE A C 1
ATOM 728 O O . PHE A 1 97 ? 2.160 -13.277 11.963 1.00 87.56 97 PHE A O 1
ATOM 735 N N . LEU A 1 98 ? 1.411 -11.456 10.890 1.00 88.50 98 LEU A N 1
ATOM 736 C CA . LEU A 1 98 ? 1.147 -10.687 12.110 1.00 88.50 98 LEU A CA 1
ATOM 737 C C . LEU A 1 98 ? -0.228 -11.002 12.691 1.00 88.50 98 LEU A C 1
ATOM 739 O O . LEU A 1 98 ? -0.409 -10.969 13.909 1.00 88.50 98 LEU A O 1
ATOM 743 N N . HIS A 1 99 ? -1.205 -11.210 11.809 1.00 89.81 99 HIS A N 1
ATOM 744 C CA . HIS A 1 99 ? -2.595 -11.471 12.145 1.00 89.81 99 HIS A CA 1
ATOM 745 C C . HIS A 1 99 ? -3.303 -12.076 10.921 1.00 89.81 99 HIS A C 1
ATOM 747 O O . HIS A 1 99 ? -3.120 -11.556 9.824 1.00 89.81 99 HIS A O 1
ATOM 753 N N . PRO A 1 100 ? -4.158 -13.103 11.075 1.00 89.19 100 PRO A N 1
ATOM 754 C CA . PRO A 1 100 ? -4.774 -13.803 9.941 1.00 89.19 100 PRO A CA 1
ATOM 755 C C . PRO A 1 100 ? -5.617 -12.899 9.031 1.00 89.19 100 PRO A C 1
ATOM 757 O O . PRO A 1 100 ? -5.661 -13.116 7.827 1.00 89.19 100 PRO A O 1
ATOM 760 N N . ASN A 1 101 ? -6.238 -11.859 9.596 1.00 90.12 101 ASN A N 1
ATOM 761 C CA . ASN A 1 101 ? -7.048 -10.893 8.842 1.00 90.12 101 ASN A CA 1
ATOM 762 C C . ASN A 1 101 ? -6.262 -9.639 8.427 1.00 90.12 101 ASN A C 1
ATOM 764 O O . ASN A 1 101 ? -6.861 -8.669 7.976 1.00 90.12 101 ASN A O 1
ATOM 768 N N . ALA A 1 102 ? -4.947 -9.598 8.662 1.00 93.44 102 ALA A N 1
ATOM 769 C CA . ALA A 1 102 ? -4.151 -8.456 8.247 1.00 93.44 102 ALA A CA 1
ATOM 770 C C . ALA A 1 102 ? -3.747 -8.572 6.775 1.00 93.44 102 ALA A C 1
ATOM 772 O O . ALA A 1 102 ? -3.349 -9.633 6.287 1.00 93.44 102 ALA A O 1
ATOM 773 N N . LYS A 1 103 ? -3.806 -7.436 6.090 1.00 94.62 103 LYS A N 1
ATOM 774 C CA . LYS A 1 103 ? -3.446 -7.252 4.684 1.00 94.62 103 LYS A CA 1
ATOM 775 C C . LYS A 1 103 ? -2.669 -5.944 4.526 1.00 94.62 103 LYS A C 1
ATOM 777 O O . LYS A 1 103 ? -2.794 -5.074 5.387 1.00 94.62 103 LYS A O 1
ATOM 782 N N . PRO A 1 104 ? -1.838 -5.765 3.492 1.00 95.94 104 PRO A N 1
ATOM 783 C CA . PRO A 1 104 ? -1.257 -4.458 3.217 1.00 95.94 104 PRO A CA 1
ATOM 784 C C . PRO A 1 104 ? -2.348 -3.430 2.941 1.00 95.94 104 PRO A C 1
ATOM 786 O O . PRO A 1 104 ? -3.323 -3.737 2.258 1.00 95.94 104 PRO A O 1
ATOM 789 N N . ALA A 1 105 ? -2.191 -2.237 3.511 1.00 96.69 105 ALA A N 1
ATOM 790 C CA . ALA A 1 105 ? -3.233 -1.217 3.520 1.00 96.69 105 ALA A CA 1
ATOM 791 C C . ALA A 1 105 ? -3.641 -0.800 2.101 1.00 96.69 105 ALA A C 1
ATOM 793 O O . ALA A 1 105 ? -2.774 -0.519 1.262 1.00 96.69 105 ALA A O 1
ATOM 794 N N . SER A 1 106 ? -4.949 -0.722 1.870 1.00 96.56 106 SER A N 1
ATOM 795 C CA . SER A 1 106 ? -5.561 -0.146 0.674 1.00 96.56 106 SER A CA 1
ATOM 796 C C . SER A 1 106 ? -6.171 1.217 1.001 1.00 96.56 106 SER A C 1
ATOM 798 O O . SER A 1 106 ? -6.549 1.497 2.137 1.00 96.56 106 SER A O 1
ATOM 800 N N . ILE A 1 107 ? -6.175 2.133 0.030 1.00 97.25 107 ILE A N 1
ATOM 801 C CA . ILE A 1 107 ? -6.595 3.522 0.250 1.00 97.25 107 ILE A CA 1
ATOM 802 C C . ILE A 1 107 ? -7.544 3.939 -0.867 1.00 97.25 107 ILE A C 1
ATOM 804 O O . ILE A 1 107 ? -7.133 4.051 -2.019 1.00 97.25 107 ILE A O 1
ATOM 808 N N . HIS A 1 108 ? -8.793 4.210 -0.494 1.00 95.94 108 HIS A N 1
ATOM 809 C CA . HIS A 1 108 ? -9.902 4.452 -1.426 1.00 95.94 108 HIS A CA 1
ATOM 810 C C . HIS A 1 108 ? -10.460 5.878 -1.370 1.00 95.94 108 HIS A C 1
ATOM 812 O O . HIS A 1 108 ? -11.349 6.235 -2.138 1.00 95.94 108 HIS A O 1
ATOM 818 N N . ASP A 1 109 ? -9.954 6.716 -0.463 1.00 96.25 109 ASP A N 1
ATOM 819 C CA . ASP A 1 109 ? -10.378 8.106 -0.367 1.00 96.25 109 ASP A CA 1
ATOM 820 C C . ASP A 1 109 ? -9.264 9.036 0.133 1.00 96.25 109 ASP A C 1
ATOM 822 O O . ASP A 1 109 ? -8.272 8.626 0.748 1.00 96.25 109 ASP A O 1
ATOM 826 N N . GLU A 1 110 ? -9.446 10.326 -0.143 1.00 96.38 110 GLU A N 1
ATOM 827 C CA . GLU A 1 110 ? -8.494 11.385 0.194 1.00 96.38 110 GLU A CA 1
ATOM 828 C C . GLU A 1 110 ? -8.292 11.568 1.699 1.00 96.38 110 GLU A C 1
ATOM 830 O O . GLU A 1 110 ? -7.188 11.881 2.158 1.00 96.38 110 GLU A O 1
ATOM 835 N N . LYS A 1 111 ? -9.340 11.362 2.494 1.00 96.44 111 LYS A N 1
ATOM 836 C CA . LYS A 1 111 ? -9.284 11.590 3.935 1.00 96.44 111 LYS A CA 1
ATOM 837 C C . LYS A 1 111 ? -8.468 10.500 4.620 1.00 96.44 111 LYS A C 1
ATOM 839 O O . LYS A 1 111 ? -7.628 10.814 5.462 1.00 96.44 111 LYS A O 1
ATOM 844 N N . LEU A 1 112 ? -8.662 9.242 4.224 1.00 95.81 112 LEU A N 1
ATOM 845 C CA . LEU A 1 112 ? -7.848 8.123 4.680 1.00 95.81 112 LEU A CA 1
ATOM 846 C C . LEU A 1 112 ? -6.395 8.314 4.249 1.00 95.81 112 LEU A C 1
ATOM 848 O O . LEU A 1 112 ? -5.496 8.183 5.077 1.00 95.81 112 LEU A O 1
ATOM 852 N N . ASN A 1 113 ? -6.159 8.707 2.994 1.00 97.19 113 ASN A N 1
ATOM 853 C CA . ASN A 1 113 ? -4.814 9.009 2.514 1.00 97.19 113 ASN A CA 1
ATOM 854 C C . ASN A 1 113 ? -4.114 10.079 3.358 1.00 97.19 113 ASN A C 1
ATOM 856 O O . ASN A 1 113 ? -2.952 9.912 3.728 1.00 97.19 113 ASN A O 1
ATOM 860 N N . THR A 1 114 ? -4.825 11.158 3.684 1.00 96.62 114 THR A N 1
ATOM 861 C CA . THR A 1 114 ? -4.303 12.267 4.492 1.00 96.62 114 THR A CA 1
ATOM 862 C C . THR A 1 114 ? -3.903 11.789 5.887 1.00 96.62 114 THR A C 1
ATOM 864 O O . THR A 1 114 ? -2.781 12.036 6.337 1.00 96.62 114 THR A O 1
ATOM 867 N N . GLU A 1 115 ? -4.782 11.042 6.560 1.00 96.44 115 GLU A N 1
ATOM 868 C CA . GLU A 1 115 ? -4.504 10.502 7.893 1.00 96.44 115 GLU A CA 1
ATOM 869 C C . GLU A 1 115 ? -3.331 9.515 7.878 1.00 96.44 115 GLU A C 1
ATOM 871 O O . GLU A 1 115 ? -2.414 9.640 8.695 1.00 96.44 115 GLU A O 1
ATOM 876 N N . LEU A 1 116 ? -3.312 8.565 6.938 1.00 96.69 116 LEU A N 1
ATOM 877 C CA . LEU A 1 116 ? -2.241 7.572 6.850 1.00 96.69 116 LEU A CA 1
ATOM 878 C C . LEU A 1 116 ? -0.901 8.214 6.490 1.00 96.69 116 LEU A C 1
ATOM 880 O O . LEU A 1 116 ? 0.106 7.901 7.122 1.00 96.69 116 LEU A O 1
ATOM 884 N N . THR A 1 117 ? -0.880 9.159 5.550 1.00 96.88 117 THR A N 1
ATOM 885 C CA . THR A 1 117 ? 0.338 9.890 5.166 1.00 96.88 117 THR A CA 1
ATOM 886 C C . THR A 1 117 ? 0.908 10.684 6.339 1.00 96.88 117 THR A C 1
ATOM 888 O O . THR A 1 117 ? 2.122 10.694 6.540 1.00 96.88 117 THR A O 1
ATOM 891 N N . SER A 1 118 ? 0.050 11.301 7.160 1.00 96.25 118 SER A N 1
ATOM 892 C CA . SER A 1 118 ? 0.492 12.078 8.326 1.00 96.25 118 SER A CA 1
ATOM 893 C C . SER A 1 118 ? 1.166 11.227 9.414 1.00 96.25 118 SER A C 1
ATOM 895 O O . SER A 1 118 ? 2.045 11.717 10.122 1.00 96.25 118 SER A O 1
ATOM 897 N N . ARG A 1 119 ? 0.781 9.949 9.541 1.00 95.62 119 ARG A N 1
ATOM 898 C CA . ARG A 1 119 ? 1.225 9.042 10.618 1.00 95.62 119 ARG A CA 1
ATOM 899 C C . ARG A 1 119 ? 2.302 8.055 10.182 1.00 95.62 119 ARG A C 1
ATOM 901 O O . ARG A 1 119 ? 3.167 7.706 10.980 1.00 95.62 119 ARG A O 1
ATOM 908 N N . TYR A 1 120 ? 2.228 7.588 8.940 1.00 96.25 120 TYR A N 1
ATOM 909 C CA . TYR A 1 120 ? 3.007 6.465 8.411 1.00 96.25 120 TYR A CA 1
ATOM 910 C C . TYR A 1 120 ? 3.777 6.852 7.153 1.00 96.25 120 TYR A C 1
ATOM 912 O O . TYR A 1 120 ? 3.944 6.043 6.240 1.00 96.25 120 TYR A O 1
ATOM 920 N N . LYS A 1 121 ? 4.232 8.107 7.092 1.00 94.69 121 LYS A N 1
ATOM 921 C CA . LYS A 1 121 ? 5.071 8.605 6.006 1.00 94.69 121 LYS A CA 1
ATOM 922 C C . LYS A 1 121 ? 6.193 7.611 5.688 1.00 94.69 121 LYS A C 1
ATOM 924 O O . LYS A 1 121 ? 6.773 7.008 6.588 1.00 94.69 121 LYS A O 1
ATOM 929 N N . ASP A 1 122 ? 6.476 7.453 4.400 1.00 95.69 122 ASP A N 1
ATOM 930 C CA . ASP A 1 122 ? 7.499 6.567 3.849 1.00 95.69 122 ASP A CA 1
ATOM 931 C C . ASP A 1 122 ? 7.208 5.053 3.953 1.00 95.69 122 ASP A C 1
ATOM 933 O O . ASP A 1 122 ? 7.964 4.270 3.372 1.00 95.69 122 ASP A O 1
ATOM 937 N N . ALA A 1 123 ? 6.104 4.623 4.582 1.00 96.62 123 ALA A N 1
ATOM 938 C CA . ALA A 1 123 ? 5.693 3.218 4.597 1.00 96.62 123 ALA A CA 1
ATOM 939 C C . ALA A 1 123 ? 5.087 2.776 3.256 1.00 96.62 123 ALA A C 1
ATOM 941 O O . ALA A 1 123 ? 4.310 3.513 2.638 1.00 96.62 123 ALA A O 1
ATOM 942 N N . ALA A 1 124 ? 5.420 1.560 2.809 1.00 96.81 124 ALA A N 1
ATOM 943 C CA . ALA A 1 124 ? 4.796 0.970 1.630 1.00 96.81 124 ALA A CA 1
ATOM 944 C C . ALA A 1 124 ? 3.345 0.563 1.902 1.00 96.81 124 ALA A C 1
ATOM 946 O O . ALA A 1 124 ? 3.018 0.103 2.993 1.00 96.81 124 ALA A O 1
ATOM 947 N N . ILE A 1 125 ? 2.494 0.701 0.895 1.00 97.06 125 ILE A N 1
ATOM 948 C CA . ILE A 1 125 ? 1.078 0.319 0.931 1.00 97.06 125 ILE A CA 1
ATOM 949 C C . ILE A 1 125 ? 0.838 -0.891 0.023 1.00 97.06 125 ILE A C 1
ATOM 951 O O . ILE A 1 125 ? 1.730 -1.315 -0.711 1.00 97.06 125 ILE A O 1
ATOM 955 N N . GLY A 1 126 ? -0.368 -1.455 0.058 1.00 95.94 126 GLY A N 1
ATOM 956 C CA . GLY A 1 126 ? -0.736 -2.649 -0.706 1.00 95.94 126 GLY A CA 1
ATOM 957 C C . GLY A 1 126 ? -0.896 -2.447 -2.214 1.00 95.94 126 GLY A C 1
ATOM 958 O O . GLY A 1 126 ? -1.384 -3.356 -2.884 1.00 95.94 126 GLY A O 1
ATOM 959 N N . LEU A 1 127 ? -0.537 -1.277 -2.755 1.00 95.50 127 LEU A N 1
ATOM 960 C CA . LEU A 1 127 ? -0.607 -0.992 -4.186 1.00 95.50 127 LEU A CA 1
ATOM 961 C C . LEU A 1 127 ? 0.672 -1.461 -4.878 1.00 95.50 127 LEU A C 1
ATOM 963 O O . LEU A 1 127 ? 1.779 -1.059 -4.506 1.00 95.50 127 LEU A O 1
ATOM 967 N N . TYR A 1 128 ? 0.522 -2.290 -5.907 1.00 93.25 128 TYR A N 1
ATOM 968 C CA . TYR A 1 128 ? 1.657 -2.866 -6.620 1.00 93.25 128 TYR A CA 1
ATOM 969 C C . TYR A 1 128 ? 1.354 -3.164 -8.088 1.00 93.25 128 TYR A C 1
ATOM 971 O O . TYR A 1 128 ? 0.201 -3.181 -8.517 1.00 93.25 128 TYR A O 1
ATOM 979 N N . VAL A 1 129 ? 2.410 -3.416 -8.861 1.00 91.75 129 VAL A N 1
ATOM 980 C CA . VAL A 1 129 ? 2.333 -3.879 -10.251 1.00 91.75 129 VAL A CA 1
ATOM 981 C C . VAL A 1 129 ? 2.741 -5.358 -10.300 1.00 91.75 129 VAL A C 1
ATOM 983 O O . VAL A 1 129 ? 3.924 -5.658 -10.096 1.00 91.75 129 VAL A O 1
ATOM 986 N N . PRO A 1 130 ? 1.812 -6.296 -10.579 1.00 89.00 130 PRO A N 1
ATOM 987 C CA . PRO A 1 130 ? 2.116 -7.723 -10.639 1.00 89.00 130 PRO A CA 1
ATOM 988 C C . PRO A 1 130 ? 3.200 -8.083 -11.656 1.00 89.00 130 PRO A C 1
ATOM 990 O O . PRO A 1 130 ? 3.464 -7.361 -12.627 1.00 89.00 130 PRO A O 1
ATOM 993 N N . ARG A 1 131 ? 3.817 -9.257 -11.483 1.00 82.81 131 ARG A N 1
ATOM 994 C CA . ARG A 1 131 ? 4.770 -9.768 -12.469 1.00 82.81 131 ARG A CA 1
ATOM 995 C C . ARG A 1 131 ? 4.124 -9.935 -13.839 1.00 82.81 131 ARG A C 1
ATOM 997 O O . ARG A 1 131 ? 3.104 -10.596 -13.963 1.00 82.81 131 ARG A O 1
ATOM 1004 N N . ASN A 1 132 ? 4.745 -9.321 -14.852 1.00 83.81 132 ASN A N 1
ATOM 1005 C CA . ASN A 1 132 ? 4.278 -9.305 -16.242 1.00 83.81 132 ASN A CA 1
ATOM 1006 C C . ASN A 1 132 ? 2.938 -8.577 -16.457 1.00 83.81 132 ASN A C 1
ATOM 1008 O O . ASN A 1 132 ? 2.216 -8.883 -17.399 1.00 83.81 132 ASN A O 1
ATOM 1012 N N . SER A 1 133 ? 2.610 -7.628 -15.581 1.00 87.62 133 SER A N 1
ATOM 1013 C CA . SER A 1 133 ? 1.471 -6.722 -15.715 1.00 87.62 133 SER A CA 1
ATOM 1014 C C . SER A 1 133 ? 1.983 -5.292 -15.849 1.00 87.62 133 SER A C 1
ATOM 1016 O O . SER A 1 133 ? 3.019 -4.948 -15.283 1.00 87.62 133 SER A O 1
ATOM 1018 N N . ASP A 1 134 ? 1.238 -4.468 -16.569 1.00 87.00 134 ASP A N 1
ATOM 1019 C CA . ASP A 1 134 ? 1.364 -3.010 -16.636 1.00 87.00 134 ASP A CA 1
ATOM 1020 C C . ASP A 1 134 ? 0.259 -2.298 -15.829 1.00 87.00 134 ASP A C 1
ATOM 1022 O O . ASP A 1 134 ? 0.227 -1.075 -15.723 1.00 87.00 134 ASP A O 1
ATOM 1026 N N . ILE A 1 135 ? -0.636 -3.071 -15.212 1.00 89.75 135 ILE A N 1
ATOM 1027 C CA . ILE A 1 135 ? -1.760 -2.575 -14.418 1.00 89.75 135 ILE A CA 1
ATOM 1028 C C . ILE A 1 135 ? -1.413 -2.608 -12.928 1.00 89.75 135 ILE A C 1
ATOM 1030 O O . ILE A 1 135 ? -0.950 -3.632 -12.415 1.00 89.75 135 ILE A O 1
ATOM 1034 N N . LEU A 1 136 ? -1.701 -1.505 -12.236 1.00 91.56 136 LEU A N 1
ATOM 1035 C CA . LEU A 1 136 ? -1.651 -1.393 -10.779 1.00 91.56 136 LEU A CA 1
ATOM 1036 C C . LEU A 1 136 ? -2.833 -2.116 -10.132 1.00 91.56 136 LEU A C 1
ATOM 1038 O O . LEU A 1 136 ? -3.969 -2.009 -10.594 1.00 91.56 136 LEU A O 1
ATOM 1042 N N . LYS A 1 137 ? -2.572 -2.834 -9.042 1.00 94.44 137 LYS A N 1
ATOM 1043 C CA . LYS A 1 137 ? -3.591 -3.561 -8.284 1.00 94.44 137 LYS A CA 1
ATOM 1044 C C . LYS A 1 137 ? -3.388 -3.376 -6.793 1.00 94.44 137 LYS A C 1
ATOM 1046 O O . LYS A 1 137 ? -2.252 -3.345 -6.318 1.00 94.44 137 LYS A O 1
ATOM 1051 N N . TRP A 1 138 ? -4.495 -3.315 -6.062 1.00 95.69 138 TRP A N 1
ATOM 1052 C CA . TRP A 1 138 ? -4.464 -3.545 -4.629 1.00 95.69 138 TRP A CA 1
ATOM 1053 C C . TRP A 1 138 ? -4.287 -5.026 -4.348 1.00 95.69 138 TRP A C 1
ATOM 1055 O O . TRP A 1 138 ? -4.835 -5.896 -5.029 1.00 95.69 138 TRP A O 1
ATOM 1065 N N . GLN A 1 139 ? -3.512 -5.319 -3.319 1.00 92.75 139 GLN A N 1
ATOM 1066 C CA . GLN A 1 139 ? -3.280 -6.682 -2.886 1.00 92.75 139 GLN A CA 1
ATOM 1067 C C . GLN A 1 139 ? -4.519 -7.367 -2.310 1.00 92.75 139 GLN A C 1
ATOM 1069 O O . GLN A 1 139 ? -4.649 -8.585 -2.406 1.00 92.75 139 GLN A O 1
ATOM 1074 N N . ASP A 1 140 ? -5.432 -6.597 -1.734 1.00 92.25 140 ASP A N 1
ATOM 1075 C CA . ASP A 1 140 ? -6.693 -7.120 -1.222 1.00 92.25 140 ASP A CA 1
ATOM 1076 C C . ASP A 1 140 ? -7.733 -7.388 -2.324 1.00 92.25 140 ASP A C 1
ATOM 1078 O O . ASP A 1 140 ? -8.834 -7.846 -2.033 1.00 92.25 140 ASP A O 1
ATOM 1082 N N . GLY A 1 141 ? -7.380 -7.129 -3.589 1.00 93.19 141 GLY A N 1
ATOM 1083 C CA . GLY A 1 141 ? -8.232 -7.360 -4.753 1.00 93.19 141 GLY A CA 1
ATOM 1084 C C . GLY A 1 141 ? -9.278 -6.274 -5.000 1.00 93.19 141 GLY A C 1
ATOM 1085 O O . GLY A 1 141 ? -10.036 -6.387 -5.964 1.00 93.19 141 GLY A O 1
ATOM 1086 N N . SER A 1 142 ? -9.319 -5.228 -4.173 1.00 94.62 142 SER A N 1
ATOM 1087 C CA . SER A 1 142 ? -10.193 -4.077 -4.388 1.00 94.62 142 SER A CA 1
ATOM 1088 C C . SER A 1 142 ? -9.818 -3.296 -5.658 1.00 94.62 142 SER A C 1
ATOM 1090 O O . SER A 1 142 ? -8.719 -3.418 -6.215 1.00 94.62 142 SER A O 1
ATOM 1092 N N . VAL A 1 143 ? -10.761 -2.492 -6.151 1.00 95.12 143 VAL A N 1
ATOM 1093 C CA . VAL A 1 143 ? -10.559 -1.652 -7.339 1.00 95.12 143 VAL A CA 1
ATOM 1094 C C . VAL A 1 143 ? -9.662 -0.464 -6.988 1.00 95.12 143 VAL A C 1
ATOM 1096 O O . VAL A 1 143 ? -9.791 0.127 -5.921 1.00 95.12 143 VAL A O 1
ATOM 1099 N N . VAL A 1 144 ? -8.753 -0.095 -7.895 1.00 95.56 144 VAL A N 1
ATOM 1100 C CA . VAL A 1 144 ? -7.961 1.138 -7.774 1.00 95.56 144 VAL A CA 1
ATOM 1101 C C . VAL A 1 144 ? -8.817 2.316 -8.248 1.00 95.56 144 VAL A C 1
ATOM 1103 O O . VAL A 1 144 ? -8.868 2.618 -9.437 1.00 95.56 144 VAL A O 1
ATOM 1106 N N . ASP A 1 145 ? -9.531 2.941 -7.317 1.00 95.75 145 ASP A N 1
ATOM 1107 C CA . ASP A 1 145 ? -10.475 4.048 -7.535 1.00 95.75 145 ASP A CA 1
ATOM 1108 C C . ASP A 1 145 ? -9.972 5.407 -7.014 1.00 95.75 145 ASP A C 1
ATOM 1110 O O . ASP A 1 145 ? -10.542 6.452 -7.333 1.00 95.75 145 ASP A O 1
ATOM 1114 N N . TYR A 1 146 ? -8.862 5.406 -6.276 1.00 95.81 146 TYR A N 1
ATOM 1115 C CA . TYR A 1 146 ? -8.187 6.590 -5.758 1.00 95.81 146 TYR A CA 1
ATOM 1116 C C . TYR A 1 146 ? -6.670 6.487 -5.993 1.00 95.81 146 TYR A C 1
ATOM 1118 O O . TYR A 1 146 ? -6.064 5.448 -5.728 1.00 95.81 146 TYR A O 1
ATOM 1126 N N . PHE A 1 147 ? -6.051 7.542 -6.545 1.00 94.19 147 PHE A N 1
ATOM 1127 C CA . PHE A 1 147 ? -4.667 7.478 -7.042 1.00 94.19 147 PHE A CA 1
ATOM 1128 C C . PHE A 1 147 ? -3.923 8.836 -7.028 1.00 94.19 147 PHE A C 1
ATOM 1130 O O . PHE A 1 147 ? -3.718 9.452 -8.076 1.00 94.19 147 PHE A O 1
ATOM 1137 N N . PRO A 1 148 ? -3.502 9.338 -5.854 1.00 95.12 148 PRO A N 1
ATOM 1138 C CA . PRO A 1 148 ? -2.806 10.616 -5.711 1.00 95.12 148 PRO A CA 1
ATOM 1139 C C . PRO A 1 148 ? -1.289 10.447 -5.896 1.00 95.12 148 PRO A C 1
ATOM 1141 O O . PRO A 1 148 ? -0.527 10.561 -4.936 1.00 95.12 148 PRO A O 1
ATOM 1144 N N . MET A 1 149 ? -0.821 10.124 -7.101 1.00 92.00 149 MET A N 1
ATOM 1145 C CA . MET A 1 149 ? 0.624 10.013 -7.344 1.00 92.00 149 MET A CA 1
ATOM 1146 C C . MET A 1 149 ? 1.345 11.347 -7.151 1.00 92.00 149 MET A C 1
ATOM 1148 O O . MET A 1 149 ? 0.809 12.411 -7.454 1.00 92.00 149 MET A O 1
ATOM 1152 N N . GLN A 1 150 ? 2.587 11.285 -6.669 1.00 90.94 150 GLN A N 1
ATOM 1153 C CA . GLN A 1 150 ? 3.455 12.454 -6.647 1.00 90.94 150 GLN A CA 1
ATOM 1154 C C . GLN A 1 150 ? 3.717 12.908 -8.091 1.00 90.94 150 GLN A C 1
ATOM 1156 O O . GLN A 1 150 ? 4.082 12.095 -8.945 1.00 90.94 150 GLN A O 1
ATOM 1161 N N . ASN A 1 151 ? 3.560 14.207 -8.355 1.00 88.50 151 ASN A N 1
ATOM 1162 C CA . ASN A 1 151 ? 3.714 14.776 -9.696 1.00 88.50 151 ASN A CA 1
ATOM 1163 C C . ASN A 1 151 ? 5.016 14.333 -10.380 1.00 88.50 151 ASN A C 1
ATOM 1165 O O . ASN A 1 151 ? 6.107 14.503 -9.830 1.00 88.50 151 ASN A O 1
ATOM 1169 N N . GLY A 1 152 ? 4.891 13.819 -11.607 1.00 86.44 152 GLY A N 1
ATOM 1170 C CA . 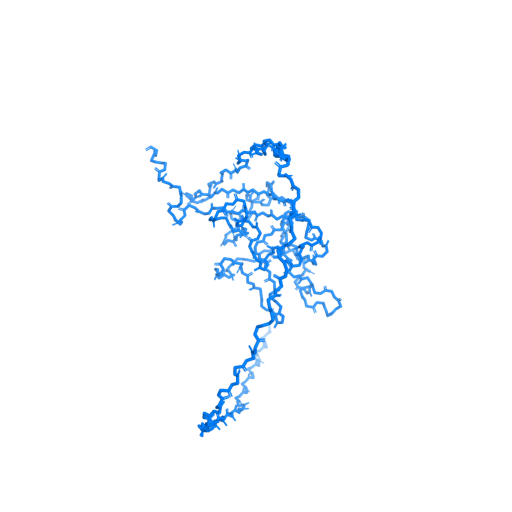GLY A 1 152 ? 6.022 13.420 -12.443 1.00 86.44 152 GLY A CA 1
ATOM 1171 C C . GLY A 1 152 ? 6.602 12.048 -12.107 1.00 86.44 152 GLY A C 1
ATOM 1172 O O . GLY A 1 152 ? 7.640 11.687 -12.660 1.00 86.44 152 GLY A O 1
ATOM 1173 N N . THR A 1 153 ? 5.958 11.281 -11.221 1.00 84.00 153 THR A N 1
ATOM 1174 C CA . THR A 1 153 ? 6.423 9.937 -10.859 1.00 84.00 153 THR A CA 1
ATOM 1175 C C . THR A 1 153 ? 5.714 8.807 -11.605 1.00 84.00 153 THR A C 1
ATOM 1177 O O . THR A 1 153 ? 6.167 7.665 -11.536 1.00 84.00 153 THR A O 1
ATOM 1180 N N . GLU A 1 154 ? 4.662 9.089 -12.380 1.00 77.62 154 GLU A N 1
ATOM 1181 C CA . GLU A 1 154 ? 3.828 8.052 -13.005 1.00 77.62 154 GLU A CA 1
ATOM 1182 C C . GLU A 1 154 ? 4.612 7.173 -13.995 1.00 77.62 154 GLU A C 1
ATOM 1184 O O . GLU A 1 154 ? 4.335 5.983 -14.138 1.00 77.62 154 GLU A O 1
ATOM 1189 N N . GLY A 1 155 ? 5.642 7.731 -14.639 1.00 76.88 155 GLY A N 1
ATOM 1190 C CA . GLY A 1 155 ? 6.485 7.008 -15.595 1.00 76.88 155 GLY A CA 1
ATOM 1191 C C . GLY A 1 155 ? 7.399 5.942 -14.975 1.00 76.88 155 GLY A C 1
ATOM 1192 O O . GLY A 1 155 ? 7.900 5.083 -15.698 1.00 76.88 155 GLY A O 1
ATOM 1193 N N . HIS A 1 156 ? 7.619 5.950 -13.655 1.00 79.50 156 HIS A N 1
ATOM 1194 C CA . HIS A 1 156 ? 8.600 5.062 -13.014 1.00 79.50 156 HIS A CA 1
ATOM 1195 C C . HIS A 1 156 ? 8.164 3.594 -12.913 1.00 79.50 156 HIS A C 1
ATOM 1197 O O . HIS A 1 156 ? 9.016 2.718 -12.752 1.00 79.50 156 HIS A O 1
ATOM 1203 N N . PHE A 1 157 ? 6.868 3.290 -13.024 1.00 76.69 157 PHE A N 1
ATOM 1204 C CA . PHE A 1 157 ? 6.392 1.898 -13.033 1.00 76.69 157 PHE A CA 1
ATOM 1205 C C . PHE A 1 157 ? 6.860 1.123 -14.267 1.00 76.69 157 PHE A C 1
ATOM 1207 O O . PHE A 1 157 ? 7.011 -0.097 -14.215 1.00 76.69 157 PHE A O 1
ATOM 1214 N N . PHE A 1 158 ? 7.132 1.837 -15.360 1.00 72.06 158 PHE A N 1
ATOM 1215 C CA . PHE A 1 158 ? 7.403 1.259 -16.674 1.00 72.06 158 PHE A CA 1
ATOM 1216 C C . PHE A 1 158 ? 8.860 1.424 -17.114 1.00 72.06 158 PHE A C 1
ATOM 1218 O O . PHE A 1 158 ? 9.180 1.216 -18.284 1.00 72.06 158 PHE A O 1
ATOM 1225 N N . ASP A 1 159 ? 9.760 1.783 -16.192 1.00 76.25 159 ASP A N 1
ATOM 1226 C CA . ASP A 1 159 ? 11.193 1.780 -16.474 1.00 76.25 159 ASP A CA 1
ATOM 1227 C C . ASP A 1 159 ? 11.662 0.339 -16.724 1.00 76.25 159 ASP A C 1
ATOM 1229 O O . ASP A 1 159 ? 11.705 -0.493 -15.817 1.00 76.25 159 ASP A O 1
ATOM 1233 N N . VAL A 1 160 ? 12.029 0.050 -17.974 1.00 72.12 160 VAL A N 1
ATOM 1234 C CA . VAL A 1 160 ? 12.466 -1.276 -18.434 1.00 72.12 160 VAL A CA 1
ATOM 1235 C C . VAL A 1 160 ? 13.703 -1.799 -17.706 1.00 72.12 160 VAL A C 1
ATOM 1237 O O . VAL A 1 160 ? 13.912 -3.009 -17.653 1.00 72.12 160 VAL A O 1
ATOM 1240 N N . ASN A 1 161 ? 14.525 -0.916 -17.135 1.00 72.12 161 ASN A N 1
ATOM 1241 C CA . ASN A 1 161 ? 15.765 -1.314 -16.478 1.00 72.12 161 ASN A CA 1
ATOM 1242 C C . ASN A 1 161 ? 15.562 -1.614 -14.991 1.00 72.12 161 ASN A C 1
ATOM 1244 O O . ASN A 1 161 ? 16.288 -2.437 -14.431 1.00 72.12 161 ASN A O 1
ATOM 1248 N N . ARG A 1 162 ? 14.603 -0.942 -14.342 1.00 65.25 162 ARG A N 1
ATOM 1249 C CA . ARG A 1 162 ? 14.273 -1.102 -12.916 1.00 65.25 162 ARG A CA 1
ATOM 1250 C C . ARG A 1 162 ? 12.816 -0.713 -12.664 1.00 65.25 162 ARG A C 1
ATOM 1252 O O . ARG A 1 162 ? 12.573 0.371 -12.129 1.00 65.25 162 ARG A O 1
ATOM 1259 N N . PRO A 1 163 ? 11.848 -1.572 -13.014 1.00 75.38 163 PRO A N 1
ATOM 1260 C CA . PRO A 1 163 ? 10.451 -1.209 -12.854 1.00 75.38 163 PRO A CA 1
ATOM 1261 C C . PRO A 1 163 ? 10.170 -0.990 -11.369 1.00 75.38 163 PRO A C 1
ATOM 1263 O O . PRO A 1 163 ? 10.469 -1.852 -10.535 1.00 75.38 163 PRO A O 1
ATOM 1266 N N . ALA A 1 164 ? 9.617 0.173 -11.020 1.00 81.50 164 ALA A N 1
ATOM 1267 C CA . ALA A 1 164 ? 9.002 0.335 -9.714 1.00 81.50 164 ALA A CA 1
ATOM 1268 C C . ALA A 1 164 ? 7.823 -0.640 -9.633 1.00 81.50 164 ALA A C 1
ATOM 1270 O O . ALA A 1 164 ? 7.022 -0.749 -10.559 1.00 81.50 164 ALA A O 1
ATOM 1271 N N . ARG A 1 165 ? 7.745 -1.397 -8.542 1.00 89.62 165 ARG A N 1
ATOM 1272 C CA . ARG A 1 165 ? 6.744 -2.466 -8.382 1.00 89.62 165 ARG A CA 1
ATOM 1273 C C . ARG A 1 165 ? 5.784 -2.193 -7.260 1.00 89.62 165 ARG A C 1
ATOM 1275 O O . ARG A 1 165 ? 4.701 -2.759 -7.255 1.00 89.62 165 ARG A O 1
ATOM 1282 N N . TYR A 1 166 ? 6.187 -1.335 -6.340 1.00 93.38 166 TYR A N 1
ATOM 1283 C CA . TYR A 1 166 ? 5.468 -1.058 -5.118 1.00 93.38 166 TYR A CA 1
ATOM 1284 C C . TYR A 1 166 ? 5.316 0.440 -4.955 1.00 93.38 166 TYR A C 1
ATOM 1286 O O . TYR A 1 166 ? 5.948 1.234 -5.657 1.00 93.38 166 TYR A O 1
ATOM 1294 N N . VAL A 1 167 ? 4.472 0.820 -4.013 1.00 95.44 167 VAL A N 1
ATOM 1295 C CA . VAL A 1 167 ? 4.142 2.212 -3.753 1.00 95.44 167 VAL A CA 1
ATOM 1296 C C . VAL A 1 167 ? 4.281 2.479 -2.270 1.00 95.44 167 VAL A C 1
ATOM 1298 O O . VAL A 1 167 ? 3.920 1.641 -1.445 1.00 95.44 167 VAL A O 1
ATOM 1301 N N . ARG A 1 168 ? 4.805 3.653 -1.927 1.00 96.56 168 ARG A N 1
ATOM 1302 C CA . ARG A 1 168 ? 4.858 4.143 -0.548 1.00 96.56 168 ARG A CA 1
ATOM 1303 C C . ARG A 1 168 ? 4.198 5.502 -0.402 1.00 96.56 168 ARG A C 1
ATOM 1305 O O . ARG A 1 168 ? 4.101 6.261 -1.367 1.00 96.56 168 ARG A O 1
ATOM 1312 N N . LEU A 1 169 ? 3.804 5.812 0.827 1.00 97.44 169 LEU A N 1
ATOM 1313 C CA . LEU A 1 169 ? 3.277 7.119 1.199 1.00 97.44 169 LEU A CA 1
ATOM 1314 C C . LEU A 1 169 ? 4.384 8.178 1.104 1.00 97.44 169 LEU A C 1
ATOM 1316 O O . LEU A 1 169 ? 5.448 8.027 1.708 1.00 97.44 169 LEU A O 1
ATOM 1320 N N . GLY A 1 170 ? 4.136 9.249 0.354 1.00 95.12 170 GLY A N 1
ATOM 1321 C CA . GLY A 1 170 ? 5.001 10.425 0.261 1.00 95.12 170 GLY A CA 1
ATOM 1322 C C . GLY A 1 170 ? 4.285 11.686 0.738 1.00 95.12 170 GLY A C 1
ATOM 1323 O O . GLY A 1 170 ? 3.078 11.682 0.948 1.00 95.12 170 GLY A O 1
ATOM 1324 N N . ALA A 1 171 ? 5.039 12.772 0.934 1.00 91.19 171 ALA A N 1
ATOM 1325 C CA . ALA A 1 171 ? 4.496 14.021 1.480 1.00 91.19 171 ALA A CA 1
ATOM 1326 C C . ALA A 1 171 ? 3.446 14.678 0.566 1.00 91.19 171 ALA A C 1
ATOM 1328 O O . ALA A 1 171 ? 2.446 15.183 1.062 1.00 91.19 171 ALA A O 1
ATOM 1329 N N . ASP A 1 172 ? 3.670 14.619 -0.749 1.00 91.06 172 ASP A N 1
ATOM 1330 C CA . ASP A 1 172 ? 2.859 15.301 -1.768 1.00 91.06 172 ASP A CA 1
ATOM 1331 C C . ASP A 1 172 ? 2.168 14.308 -2.716 1.00 91.06 172 ASP A C 1
ATOM 1333 O O . ASP A 1 172 ? 1.846 14.638 -3.855 1.00 91.06 172 ASP A O 1
ATOM 1337 N N . GLY A 1 173 ? 2.018 13.059 -2.277 1.00 94.19 173 GLY A N 1
ATOM 1338 C CA . GLY A 1 173 ? 1.469 11.976 -3.082 1.00 94.19 173 GLY A CA 1
ATOM 1339 C C . GLY A 1 173 ? 2.239 10.673 -2.932 1.00 94.19 173 GLY A C 1
ATOM 1340 O O . GLY A 1 173 ? 3.267 10.583 -2.258 1.00 94.19 173 GLY A O 1
ATOM 1341 N N . TRP A 1 174 ? 1.709 9.634 -3.555 1.00 96.31 174 TRP A N 1
ATOM 1342 C CA . TRP A 1 174 ? 2.286 8.302 -3.567 1.00 96.31 174 TRP A CA 1
ATOM 1343 C C . TRP A 1 174 ? 3.547 8.256 -4.419 1.00 96.31 174 TRP A C 1
ATOM 1345 O O . TRP A 1 174 ? 3.625 8.878 -5.476 1.00 96.31 174 TRP A O 1
ATOM 1355 N N . VAL A 1 175 ? 4.546 7.51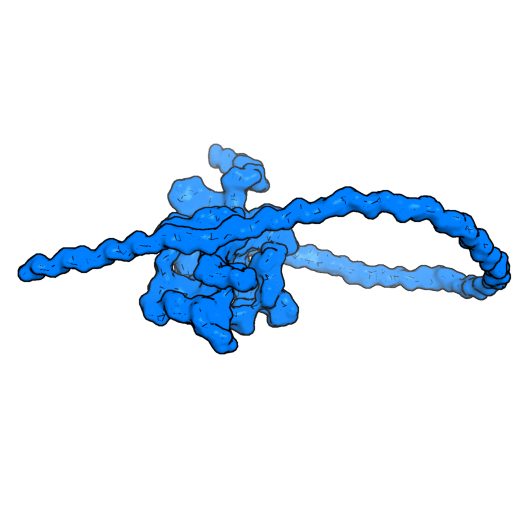7 -3.941 1.00 95.81 175 VAL A N 1
ATOM 1356 C CA . VAL A 1 175 ? 5.859 7.430 -4.581 1.00 95.81 175 VAL A CA 1
ATOM 1357 C C . VAL A 1 175 ? 6.106 5.989 -5.018 1.00 95.81 175 VAL A C 1
ATOM 1359 O O . VAL A 1 175 ? 6.153 5.099 -4.160 1.00 95.81 175 VAL A O 1
ATOM 1362 N N . PRO A 1 176 ? 6.309 5.735 -6.320 1.00 95.00 176 PRO A N 1
ATOM 1363 C CA . PRO A 1 176 ? 6.724 4.431 -6.812 1.00 95.00 176 PRO A CA 1
ATOM 1364 C C . PRO A 1 176 ? 8.103 4.065 -6.259 1.00 95.00 176 PRO A C 1
ATOM 1366 O O . PRO A 1 176 ? 9.027 4.882 -6.231 1.00 95.00 176 PRO A O 1
ATOM 1369 N N . ILE A 1 177 ? 8.261 2.819 -5.832 1.00 93.94 177 ILE A N 1
ATOM 1370 C CA . ILE A 1 177 ? 9.521 2.286 -5.326 1.00 93.94 177 ILE A CA 1
ATOM 1371 C C . ILE A 1 177 ? 9.837 0.923 -5.939 1.00 93.94 177 ILE A C 1
ATOM 1373 O O . ILE A 1 177 ? 8.961 0.119 -6.271 1.00 93.94 177 ILE A O 1
ATOM 1377 N N . THR A 1 178 ? 11.132 0.669 -6.097 1.00 92.50 178 THR A N 1
ATOM 1378 C CA . THR A 1 178 ? 11.647 -0.632 -6.518 1.00 92.50 178 THR A CA 1
ATOM 1379 C C . THR A 1 178 ? 11.636 -1.610 -5.344 1.00 92.50 178 THR A C 1
ATOM 1381 O O . THR A 1 178 ? 11.555 -1.209 -4.179 1.00 92.50 178 THR A O 1
ATOM 1384 N N . THR A 1 179 ? 11.755 -2.903 -5.636 1.00 90.38 179 THR A N 1
ATOM 1385 C CA . THR A 1 179 ? 11.816 -3.959 -4.616 1.00 90.38 179 THR A CA 1
ATOM 1386 C C . THR A 1 179 ? 12.931 -3.728 -3.600 1.00 90.38 179 THR A C 1
ATOM 1388 O O . THR A 1 179 ? 12.744 -3.976 -2.413 1.00 90.38 179 THR A O 1
ATOM 1391 N N . GLU A 1 180 ? 14.078 -3.195 -4.025 1.00 90.81 180 GLU A N 1
ATOM 1392 C CA . GLU A 1 180 ? 15.209 -2.930 -3.132 1.00 90.81 180 GLU A CA 1
ATOM 1393 C C . GLU A 1 180 ? 14.919 -1.798 -2.145 1.00 90.81 180 GLU A C 1
ATOM 1395 O O . GLU A 1 180 ? 15.567 -1.735 -1.109 1.00 90.81 180 GLU A O 1
ATOM 1400 N N . LYS A 1 181 ? 13.945 -0.927 -2.430 1.00 93.38 181 LYS A N 1
ATOM 1401 C CA . LYS A 1 181 ? 13.540 0.184 -1.557 1.00 93.38 181 LYS A CA 1
ATOM 1402 C C . LYS A 1 181 ? 12.338 -0.149 -0.663 1.00 93.38 181 LYS A C 1
ATOM 1404 O O . LYS A 1 181 ? 11.882 0.716 0.080 1.00 93.38 181 LYS A O 1
ATOM 1409 N N . LEU A 1 182 ? 11.822 -1.380 -0.712 1.00 93.00 182 LEU A N 1
ATOM 1410 C CA . LEU A 1 182 ? 10.736 -1.841 0.157 1.00 93.00 182 LEU A CA 1
ATOM 1411 C C . LEU A 1 182 ? 11.273 -2.159 1.562 1.00 93.00 182 LEU A C 1
ATOM 1413 O O . LEU A 1 182 ? 11.541 -3.308 1.895 1.00 93.00 182 LEU A O 1
ATOM 1417 N N . GLU A 1 183 ? 11.487 -1.134 2.380 1.00 94.31 183 GLU A N 1
ATOM 1418 C CA . GLU A 1 183 ? 12.053 -1.299 3.728 1.00 94.31 183 GLU A CA 1
ATOM 1419 C C . GLU A 1 183 ? 10.989 -1.486 4.806 1.00 94.31 183 GLU A C 1
ATOM 1421 O O . GLU A 1 183 ? 11.205 -2.211 5.779 1.00 9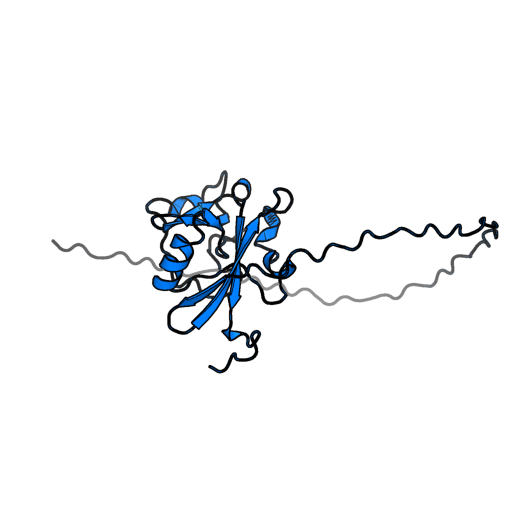4.31 183 GLU A O 1
ATOM 1426 N N . THR A 1 184 ? 9.836 -0.842 4.634 1.00 95.88 184 THR A N 1
ATOM 1427 C CA . THR A 1 184 ? 8.713 -0.922 5.565 1.00 95.88 184 THR A CA 1
ATOM 1428 C C . THR A 1 184 ? 7.396 -1.064 4.820 1.00 95.88 184 THR A C 1
ATOM 1430 O O . THR A 1 184 ? 7.279 -0.648 3.669 1.00 95.88 184 THR A O 1
ATOM 1433 N N . MET A 1 185 ? 6.407 -1.656 5.480 1.00 95.88 185 MET A N 1
ATOM 1434 C CA . MET A 1 185 ? 5.072 -1.886 4.939 1.00 95.88 185 MET A CA 1
ATOM 1435 C C . MET A 1 185 ? 4.018 -1.562 5.989 1.00 95.88 185 MET A C 1
ATOM 1437 O O . MET A 1 185 ? 4.170 -1.916 7.158 1.00 95.88 185 MET A O 1
ATOM 1441 N N . LEU A 1 186 ? 2.953 -0.896 5.564 1.00 97.25 186 LEU A N 1
ATOM 1442 C CA . LEU A 1 186 ? 1.778 -0.597 6.357 1.00 97.25 186 LEU A CA 1
ATOM 1443 C C . LEU A 1 186 ? 0.760 -1.728 6.197 1.00 97.25 186 LEU A C 1
ATOM 1445 O O . LEU A 1 186 ? 0.207 -1.941 5.120 1.00 97.25 186 LEU A O 1
ATOM 1449 N N . CYS A 1 187 ? 0.517 -2.439 7.288 1.00 96.44 187 CYS A N 1
ATOM 1450 C CA . CYS A 1 187 ? -0.524 -3.443 7.403 1.00 96.44 187 CYS A CA 1
ATOM 1451 C C . CYS A 1 187 ? -1.799 -2.828 7.973 1.00 96.44 187 CYS A C 1
ATOM 1453 O O . CYS A 1 187 ? -1.737 -1.967 8.854 1.00 96.44 187 CYS A O 1
ATOM 1455 N N . GLU A 1 188 ? -2.935 -3.337 7.523 1.00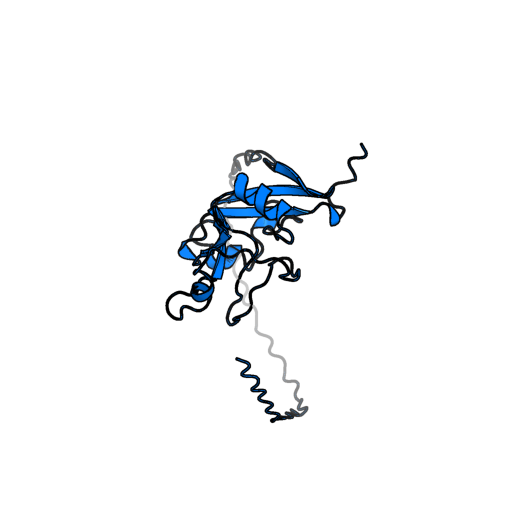 95.81 188 GLU A N 1
ATOM 1456 C CA . GLU A 1 188 ? -4.278 -2.990 7.957 1.00 95.81 188 GLU A CA 1
ATOM 1457 C C . GLU A 1 188 ? -5.041 -4.252 8.379 1.00 95.81 188 GLU A C 1
ATOM 1459 O O . GLU A 1 188 ? -4.886 -5.314 7.775 1.00 95.81 188 GLU A O 1
ATOM 1464 N N . ILE A 1 189 ? -5.886 -4.124 9.401 1.00 94.00 189 ILE A N 1
ATOM 1465 C CA . ILE A 1 189 ? -7.020 -5.018 9.649 1.00 94.00 189 ILE A CA 1
ATOM 1466 C C . ILE A 1 189 ? -8.288 -4.164 9.563 1.00 94.00 189 ILE A C 1
ATOM 1468 O O . ILE A 1 189 ? -8.479 -3.262 10.387 1.00 94.00 189 ILE A O 1
ATOM 1472 N N . SER A 1 190 ? -9.128 -4.437 8.566 1.00 87.38 190 SER A N 1
ATOM 1473 C CA . SER A 1 190 ? -10.381 -3.714 8.337 1.00 87.38 190 SER A CA 1
ATOM 1474 C C . SER A 1 190 ? -11.490 -4.275 9.240 1.00 87.38 190 SER A C 1
ATOM 1476 O O . SE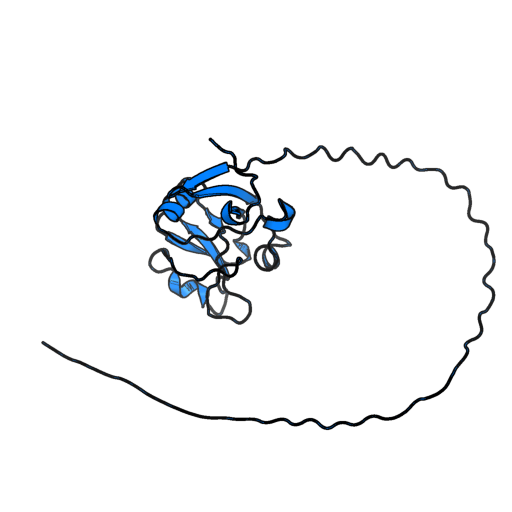R A 1 190 ? -11.585 -5.488 9.442 1.00 87.38 190 SER A O 1
ATOM 1478 N N . ASN A 1 191 ? -12.337 -3.413 9.815 1.00 78.19 191 ASN A N 1
ATOM 1479 C CA . ASN A 1 191 ? -13.440 -3.872 10.679 1.00 78.19 191 ASN A CA 1
ATOM 1480 C C . ASN A 1 191 ? -14.634 -4.451 9.911 1.00 78.19 191 ASN A C 1
ATOM 1482 O O . ASN A 1 191 ? -15.470 -5.122 10.521 1.00 78.19 191 ASN A O 1
ATOM 1486 N N . ASP A 1 192 ? -14.714 -4.219 8.604 1.00 65.75 192 ASP A N 1
ATOM 1487 C CA . ASP A 1 192 ? -15.845 -4.650 7.776 1.00 65.75 192 ASP A CA 1
ATOM 1488 C C . ASP A 1 192 ? -15.928 -6.182 7.651 1.00 65.75 192 ASP A C 1
ATOM 1490 O O . ASP A 1 192 ? -17.004 -6.735 7.434 1.00 65.75 192 ASP A O 1
ATOM 1494 N N . ASP A 1 193 ? -14.821 -6.884 7.918 1.00 54.06 193 ASP A N 1
ATOM 1495 C CA . ASP A 1 193 ? -14.721 -8.347 7.861 1.00 54.06 193 ASP A CA 1
ATOM 1496 C C . ASP A 1 193 ? -15.303 -9.054 9.106 1.00 54.06 193 ASP A C 1
ATOM 1498 O O . ASP A 1 193 ? -15.146 -10.263 9.283 1.00 54.06 193 ASP A O 1
ATOM 1502 N N . GLY A 1 194 ? -15.941 -8.318 10.027 1.00 48.03 194 GLY A N 1
ATOM 1503 C CA . GLY A 1 194 ? -16.537 -8.881 11.248 1.00 48.03 194 GLY A CA 1
ATOM 1504 C C . GLY A 1 194 ? -15.519 -9.397 12.279 1.00 48.03 194 GLY A C 1
ATOM 1505 O O . GLY A 1 194 ? -15.901 -10.054 13.248 1.00 48.03 194 GLY A O 1
ATOM 1506 N N . GLY A 1 195 ? -14.227 -9.102 12.091 1.00 44.47 195 GLY A N 1
ATOM 1507 C CA . GLY A 1 195 ? -13.123 -9.614 12.914 1.00 44.47 195 GLY A CA 1
ATOM 1508 C C . GLY A 1 195 ? -12.997 -8.971 14.298 1.00 44.47 195 GLY A C 1
ATOM 1509 O O . GLY A 1 195 ? -12.502 -9.606 15.228 1.00 44.47 195 GLY A O 1
ATOM 1510 N N . PHE A 1 196 ? -13.490 -7.745 14.468 1.00 51.09 196 PHE A N 1
ATOM 1511 C CA . PHE A 1 196 ? -13.664 -7.142 15.784 1.00 51.09 196 PHE A CA 1
ATOM 1512 C C . PHE A 1 196 ? -15.112 -7.336 16.186 1.00 51.09 196 PHE A C 1
ATOM 1514 O O . PHE A 1 196 ? -15.995 -6.645 15.680 1.00 51.09 196 PHE A O 1
ATOM 1521 N N . GLY A 1 197 ? -15.357 -8.295 17.087 1.00 46.34 197 GLY A N 1
ATOM 1522 C CA . GLY A 1 197 ? -16.647 -8.415 17.758 1.00 46.34 197 GLY A CA 1
ATOM 1523 C C . GLY A 1 197 ? -17.090 -7.016 18.164 1.00 46.34 197 GLY A C 1
ATOM 1524 O O . GLY A 1 197 ? -16.336 -6.329 18.851 1.00 46.34 197 GLY A O 1
ATOM 1525 N N . GLN A 1 198 ? -18.226 -6.571 17.615 1.00 44.03 198 GLN A N 1
ATOM 1526 C CA . GLN A 1 198 ? -18.659 -5.181 17.670 1.00 44.03 198 GLN A CA 1
ATOM 1527 C C . GLN A 1 198 ? -18.411 -4.614 19.063 1.00 44.03 198 GLN A C 1
ATOM 1529 O O . GLN A 1 198 ? -19.067 -5.022 20.024 1.00 44.03 198 GLN A O 1
ATOM 1534 N N . ILE A 1 199 ? -17.462 -3.684 19.181 1.00 45.03 199 ILE A N 1
ATOM 1535 C CA . ILE A 1 199 ? -17.322 -2.890 20.394 1.00 45.03 199 ILE A CA 1
ATOM 1536 C C . ILE A 1 199 ? -18.529 -1.956 20.371 1.00 45.03 199 ILE A C 1
ATOM 1538 O O . ILE A 1 199 ? -18.474 -0.850 19.835 1.00 45.03 199 ILE A O 1
ATOM 1542 N N . LYS A 1 200 ? -19.671 -2.464 20.849 1.00 41.78 200 LYS A N 1
ATOM 1543 C CA . LYS A 1 200 ? -20.862 -1.660 21.090 1.00 41.78 200 LYS A CA 1
ATOM 1544 C C . LYS A 1 200 ? -20.439 -0.560 22.058 1.00 41.78 200 LYS A C 1
ATOM 1546 O O . LYS A 1 200 ? -19.995 -0.861 23.165 1.00 41.78 200 LYS A O 1
ATOM 1551 N N . LYS A 1 201 ? -20.499 0.682 21.579 1.00 43.59 201 LYS A N 1
ATOM 1552 C CA . LYS A 1 201 ? -20.457 1.865 22.438 1.00 43.59 201 LYS A CA 1
ATOM 1553 C C . LYS A 1 201 ? -21.649 1.860 23.384 1.00 43.59 201 LYS A C 1
ATOM 1555 O O . LYS A 1 201 ? -22.728 1.396 22.950 1.00 43.59 201 LYS A O 1
#

Sequence (201 aa):
MKHPWICFFYLGILQQVVMGDDTAPAAGENSVANVPPSTVSSAPDPTTSTTTVAPMTRSPIFNWQVLTVNGISSMYRVISVPSDIRALAIENNFCSFLHPNAKPASIHDEKLNTELTSRYKDAAIGLYVPRNSDILKWQDGSVVDYFPMQNGTEGHFFDVNRPARYVRLGADGWVPITTEKLETMLCEISNDDGGFGQIKK

InterPro domains:
  IPR016187 C-type lectin fold [SSF56436] (93-189)